Protein AF-A0A932R0Q9-F1 (afdb_monomer_lite)

Sequence (233 aa):
MEVASQIWHGVFVDIGLPKDGVVVEIAPGYEPKIGNALAAIDFSGTIYLIEPDTVAAKELAAIYRSILPNAKVVTVLKVMQELKLREDIPEKIDVVVASHPFDDMVMGSIISLPNFFTLEKSGGLRLTPKIKKVYDSLTDEHYVNGVGETVKAWKDFLSKIKPSYFIASQYPSTTLTMKGLTRRQNSGYAVMNLLKSSYKNVLLNEPQNMALFPKADPRWWIVANMHYWLPAD

Secondary structure (DSSP, 8-state):
--HHHHHHHHHHHHTT--TT-EEEEES-TT--HHHHHHHTTT--SEEEEE-S-HHHHHHHHHHHHHH-TTSEEEEE-S-GGG--BTTTB-S--SEEEEES-HHHHHHHHH---TTHHHHHHHTTTS--HHHHHHHHT--HHHHHHHHHHHHHHHHHHHHHH--SEEEEE----HHHHHTT-HHHHHHHHHHHHHHHHHTTTTBPPP-GGGTTSGGG-GGGEEEEEGGG-PPP-

pLDDT: mean 92.36, std 9.55, range [47.62, 98.88]

Foldseek 3Di:
DDLLLVLLLVLCVVLVPDLQFEEEEAAAFADQSNLSSNLVVLRQHEYEYEALPPVRQVNNLVVSCVSNVNHHYHYDNDHLLPDDEPPRGDLAHQEYEYEQVQLVQLCVQLDPDPPLVVQQVVQPLEGDPVNVVVVVPDDVVSLVVSLVVSLVSVVVSCVRRQYQKYKYFQADDPSCVSHVVVSSSVSSLSSVVVVCVQQVVFFDDQDPPSVPDSRSPPSGMGIGRRPPDDHDD

Structure (mmCIF, N/CA/C/O backbone):
data_AF-A0A932R0Q9-F1
#
_entry.id   AF-A0A932R0Q9-F1
#
loop_
_atom_site.group_PDB
_atom_site.id
_atom_site.type_symbol
_atom_site.label_atom_id
_atom_site.label_alt_id
_atom_site.label_comp_id
_atom_site.label_asym_id
_atom_site.label_entity_id
_atom_site.label_seq_id
_atom_site.pdbx_PDB_ins_code
_atom_site.Cartn_x
_atom_site.Cartn_y
_atom_site.Cartn_z
_atom_site.occupancy
_atom_site.B_iso_or_equiv
_atom_site.auth_seq_id
_atom_site.auth_comp_id
_atom_site.auth_asym_id
_atom_site.auth_atom_id
_atom_sit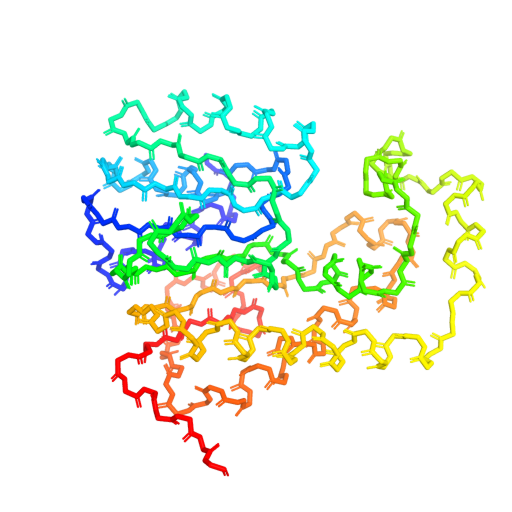e.pdbx_PDB_model_num
ATOM 1 N N . MET A 1 1 ? -18.984 7.767 -6.358 1.00 59.91 1 MET A N 1
ATOM 2 C CA . MET A 1 1 ? -17.920 6.952 -5.732 1.00 59.91 1 MET A CA 1
ATOM 3 C C . MET A 1 1 ? -17.354 6.009 -6.787 1.00 59.91 1 MET A C 1
ATOM 5 O O . MET A 1 1 ? -18.151 5.354 -7.448 1.00 59.91 1 MET A O 1
ATOM 9 N N . GLU A 1 2 ? -16.033 5.994 -7.000 1.00 84.56 2 GLU A N 1
ATOM 10 C CA . GLU A 1 2 ? -15.360 5.085 -7.950 1.00 84.56 2 GLU A CA 1
ATOM 11 C C . GLU A 1 2 ? -15.633 3.609 -7.588 1.00 84.56 2 GLU A C 1
ATOM 13 O O . GLU A 1 2 ? -15.775 3.291 -6.409 1.00 84.56 2 GLU A O 1
ATOM 18 N N . VAL A 1 3 ? -15.667 2.702 -8.573 1.00 85.88 3 VAL A N 1
ATOM 19 C CA . VAL A 1 3 ? -15.907 1.256 -8.365 1.00 85.88 3 VAL A CA 1
ATOM 20 C C . VAL A 1 3 ? -14.966 0.661 -7.315 1.00 85.88 3 VAL A C 1
ATOM 22 O O . VAL A 1 3 ? -15.412 -0.073 -6.443 1.00 85.88 3 VAL A O 1
ATOM 25 N N . ALA A 1 4 ? -13.674 0.999 -7.351 1.00 87.88 4 ALA A N 1
ATOM 26 C CA . ALA A 1 4 ? -12.721 0.463 -6.382 1.00 87.88 4 ALA A CA 1
ATOM 27 C C . ALA A 1 4 ? -13.047 0.896 -4.941 1.00 87.88 4 ALA A C 1
ATOM 29 O O . ALA A 1 4 ? -12.981 0.076 -4.032 1.00 87.88 4 ALA A O 1
ATOM 30 N N . SER A 1 5 ? -13.471 2.146 -4.730 1.00 92.25 5 SER A N 1
ATOM 31 C CA . SER A 1 5 ? -13.936 2.616 -3.419 1.00 92.25 5 SER A CA 1
ATOM 32 C C . SER A 1 5 ? -15.209 1.911 -2.950 1.00 92.25 5 SER A C 1
ATOM 34 O O . SER A 1 5 ? -15.337 1.648 -1.761 1.00 92.25 5 SER A O 1
ATOM 36 N N . GLN A 1 6 ? -16.130 1.566 -3.857 1.00 91.12 6 GLN A N 1
ATOM 37 C CA . GLN A 1 6 ? -17.326 0.790 -3.495 1.00 91.12 6 GLN A CA 1
ATOM 38 C C . GLN A 1 6 ? -16.956 -0.614 -3.008 1.00 91.12 6 GLN A C 1
ATOM 40 O O . GLN A 1 6 ? -17.532 -1.095 -2.035 1.00 91.12 6 GLN A O 1
ATOM 45 N N . ILE A 1 7 ? -15.965 -1.240 -3.651 1.00 91.06 7 ILE A N 1
ATOM 46 C CA . ILE A 1 7 ? -15.456 -2.551 -3.241 1.00 91.06 7 ILE A CA 1
ATOM 47 C C . ILE A 1 7 ? -14.821 -2.451 -1.849 1.00 91.06 7 ILE A C 1
ATOM 49 O O . ILE A 1 7 ? -15.202 -3.184 -0.943 1.00 91.06 7 ILE A O 1
ATOM 53 N N . TRP A 1 8 ? -13.922 -1.484 -1.642 1.00 94.44 8 TRP A N 1
ATOM 54 C CA . TRP A 1 8 ? -13.312 -1.232 -0.331 1.00 94.44 8 TRP A CA 1
ATOM 55 C C . TRP A 1 8 ? -14.343 -0.968 0.773 1.00 94.44 8 TRP A C 1
ATOM 57 O O . TRP A 1 8 ? -14.206 -1.499 1.871 1.00 94.44 8 TRP A O 1
ATOM 67 N N . HIS A 1 9 ? -15.395 -0.201 0.477 1.00 94.75 9 HIS A N 1
ATOM 68 C CA . HIS A 1 9 ? -16.497 0.031 1.409 1.00 94.75 9 HIS A CA 1
ATOM 69 C C . HIS A 1 9 ? -17.183 -1.282 1.810 1.00 94.75 9 HIS A C 1
ATOM 71 O O . HIS A 1 9 ? -17.374 -1.522 2.998 1.00 94.75 9 HIS A O 1
ATOM 77 N N . GLY A 1 10 ? -17.503 -2.147 0.837 1.00 91.75 10 GLY A N 1
ATOM 78 C CA . GLY A 1 10 ? -18.077 -3.468 1.106 1.00 91.75 10 GLY A CA 1
ATOM 79 C C . GLY A 1 10 ? -17.196 -4.295 2.041 1.00 91.75 10 GLY A C 1
ATOM 80 O O . GLY A 1 10 ? -17.675 -4.771 3.065 1.00 91.75 10 GLY A O 1
ATOM 81 N N . VAL A 1 11 ? -15.888 -4.351 1.765 1.00 92.94 11 VAL A N 1
ATOM 82 C CA . VAL A 1 11 ? -14.933 -5.058 2.632 1.00 92.94 11 VAL A CA 1
ATOM 83 C C . VAL A 1 11 ? -14.942 -4.497 4.058 1.00 92.94 11 VAL A C 1
ATOM 85 O O . VAL A 1 11 ? -14.974 -5.274 5.006 1.00 92.94 11 VAL A O 1
ATOM 88 N N . PHE A 1 12 ? -14.937 -3.171 4.237 1.00 95.69 12 PHE A N 1
ATOM 89 C CA . PHE A 1 12 ? -14.964 -2.555 5.572 1.00 95.69 12 PHE A CA 1
ATOM 90 C C . PHE A 1 12 ? -16.242 -2.854 6.353 1.00 95.69 12 PHE A C 1
ATOM 92 O O . PHE A 1 12 ? -16.170 -3.068 7.564 1.00 95.69 12 PHE A O 1
ATOM 99 N N . VAL A 1 13 ? -17.388 -2.898 5.671 1.00 94.75 13 VAL A N 1
ATOM 100 C CA . VAL A 1 13 ? -18.660 -3.313 6.273 1.00 94.75 13 VAL A CA 1
ATOM 101 C C . VAL A 1 13 ? -18.594 -4.779 6.701 1.00 94.75 13 VAL A C 1
ATOM 103 O O . VAL A 1 13 ? -18.948 -5.089 7.836 1.00 94.75 13 VAL A O 1
ATOM 106 N N . ASP A 1 14 ? -18.083 -5.662 5.842 1.00 91.94 14 ASP A N 1
ATOM 107 C CA . ASP A 1 14 ? -18.035 -7.105 6.103 1.00 91.94 14 ASP A CA 1
ATOM 108 C C . ASP A 1 14 ? -17.117 -7.467 7.277 1.00 91.94 14 ASP A C 1
ATOM 110 O O . ASP A 1 14 ? -17.452 -8.341 8.078 1.00 91.94 14 ASP A O 1
ATOM 114 N N . ILE A 1 15 ? -15.977 -6.781 7.423 1.00 93.44 15 ILE A N 1
ATOM 115 C CA . ILE A 1 15 ? -15.079 -6.988 8.572 1.00 93.44 15 ILE A CA 1
ATOM 116 C C . ILE A 1 15 ? -15.542 -6.260 9.842 1.00 93.44 15 ILE A C 1
ATOM 118 O O . ILE A 1 15 ? -14.913 -6.408 10.890 1.00 93.44 15 ILE A O 1
ATOM 122 N N . GLY A 1 16 ? -16.607 -5.455 9.756 1.00 95.56 16 GLY A N 1
ATOM 123 C CA . GLY A 1 16 ? -17.115 -4.660 10.870 1.00 95.56 16 GLY A CA 1
ATOM 124 C C . GLY A 1 16 ? -16.114 -3.617 11.368 1.00 95.56 16 GLY A C 1
ATOM 125 O O . GLY A 1 16 ? -15.929 -3.489 12.578 1.00 95.56 16 GLY A O 1
ATOM 126 N N . LEU A 1 17 ? -15.446 -2.896 10.457 1.00 97.25 17 LEU A N 1
ATOM 127 C CA . LEU A 1 17 ? -14.456 -1.878 10.823 1.00 97.25 17 LEU A CA 1
ATOM 128 C C . LEU A 1 17 ? -15.082 -0.831 11.773 1.00 97.25 17 LEU A C 1
ATOM 130 O O . LEU A 1 17 ? -16.058 -0.178 11.389 1.00 97.25 17 LEU A O 1
ATOM 134 N N . PRO A 1 18 ? -14.530 -0.626 12.987 1.00 97.44 18 PRO A N 1
ATOM 135 C CA . PRO A 1 18 ? -15.046 0.380 13.910 1.00 97.44 18 PRO A CA 1
ATOM 136 C C . PRO A 1 18 ? -14.947 1.790 13.324 1.00 97.44 18 PRO A C 1
ATOM 138 O O . PRO A 1 18 ? -13.912 2.170 12.769 1.00 97.44 18 PRO A O 1
ATOM 141 N N . LYS A 1 19 ? -16.002 2.600 13.493 1.00 97.56 19 LYS A N 1
ATOM 142 C CA . LYS A 1 19 ? -16.015 3.994 13.012 1.00 97.56 19 LYS A CA 1
ATOM 143 C C . LYS A 1 19 ? -14.909 4.835 13.650 1.00 97.56 19 LYS A C 1
ATOM 145 O O . LYS A 1 19 ? -14.369 5.717 12.996 1.00 97.56 19 LYS A O 1
ATOM 150 N N . ASP A 1 20 ? -14.558 4.552 14.897 1.00 98.25 20 ASP A N 1
ATOM 151 C CA . ASP A 1 20 ? -13.503 5.199 15.680 1.00 98.25 20 ASP A CA 1
ATOM 152 C C . ASP A 1 20 ? -12.162 4.440 15.651 1.00 98.25 20 ASP A C 1
ATOM 154 O O . ASP A 1 20 ? -11.256 4.749 16.427 1.00 98.25 20 ASP A O 1
ATOM 158 N N . GLY A 1 21 ? -12.017 3.465 14.748 1.00 98.31 21 GLY A N 1
ATOM 159 C CA . GLY A 1 21 ? -10.842 2.604 14.664 1.00 98.31 21 GLY A CA 1
ATOM 160 C C . GLY A 1 21 ? -9.560 3.298 14.190 1.00 98.31 21 GLY A C 1
ATOM 161 O O . GLY A 1 21 ? -9.516 4.478 13.831 1.00 98.31 21 GLY A O 1
ATOM 162 N N . VAL A 1 22 ? -8.483 2.523 14.159 1.00 98.69 22 VAL A N 1
ATOM 163 C CA . VAL A 1 22 ? -7.166 2.907 13.657 1.00 98.69 22 VAL A CA 1
ATOM 164 C C . VAL A 1 22 ? -6.883 2.176 12.351 1.00 98.69 22 VAL A C 1
ATOM 166 O O . VAL A 1 22 ? -6.732 0.951 12.321 1.00 98.69 22 VAL A O 1
ATOM 169 N N . VAL A 1 23 ? -6.738 2.953 11.282 1.00 98.81 23 VAL A N 1
ATOM 170 C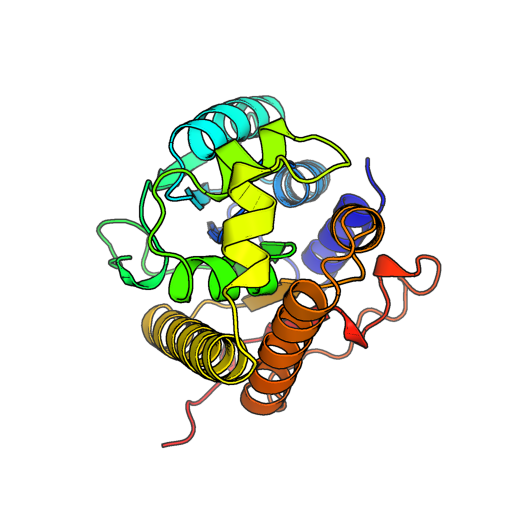 CA . VAL A 1 23 ? -6.389 2.467 9.947 1.00 98.81 23 VAL A CA 1
ATOM 171 C C . VAL A 1 23 ? -4.968 2.899 9.605 1.00 98.81 23 VAL A C 1
ATOM 173 O O . VAL A 1 23 ? -4.604 4.063 9.769 1.00 98.81 23 VAL A O 1
ATOM 176 N N . VAL A 1 24 ? -4.158 1.973 9.104 1.00 98.75 24 VAL A N 1
ATOM 177 C CA . VAL A 1 24 ? -2.840 2.269 8.533 1.00 98.75 24 VAL A CA 1
ATOM 178 C C . VAL A 1 24 ? -2.888 1.946 7.044 1.00 98.75 24 VAL A C 1
ATOM 180 O O . VAL A 1 24 ? -3.020 0.786 6.661 1.00 98.75 24 VAL A O 1
ATOM 183 N N . GLU A 1 25 ? -2.799 2.971 6.204 1.00 98.69 25 GLU A N 1
ATOM 184 C CA . GLU A 1 25 ? -2.777 2.839 4.749 1.00 98.69 25 GLU A CA 1
ATOM 185 C C . GLU A 1 25 ? -1.334 2.908 4.235 1.00 98.69 25 GLU A C 1
ATOM 187 O O . GLU A 1 25 ? -0.627 3.894 4.457 1.00 98.69 25 GLU A O 1
ATOM 192 N N . ILE A 1 26 ? -0.894 1.848 3.555 1.00 98.25 26 ILE A N 1
ATOM 193 C CA . ILE A 1 26 ? 0.458 1.728 2.997 1.00 98.25 26 ILE A CA 1
ATOM 194 C C . ILE A 1 26 ? 0.454 2.101 1.517 1.00 98.25 26 ILE A C 1
ATOM 196 O O . ILE A 1 26 ? -0.334 1.544 0.752 1.00 98.25 26 ILE A O 1
ATOM 200 N N . ALA A 1 27 ? 1.390 2.975 1.126 1.00 95.44 27 ALA A N 1
ATOM 201 C CA . ALA A 1 27 ? 1.628 3.395 -0.257 1.00 95.44 27 ALA A CA 1
ATOM 202 C C . ALA A 1 27 ? 0.338 3.840 -0.978 1.00 95.44 27 ALA A C 1
ATOM 204 O O . ALA A 1 27 ? -0.033 3.270 -2.006 1.00 95.44 27 ALA A O 1
ATOM 205 N N . PRO A 1 28 ? -0.389 4.832 -0.435 1.00 94.88 28 PRO A N 1
ATOM 206 C CA . PRO A 1 28 ? -1.674 5.229 -0.991 1.00 94.88 28 PRO A CA 1
ATOM 207 C C . PRO A 1 28 ? -1.560 5.984 -2.329 1.00 94.88 28 PRO A C 1
ATOM 209 O O . PRO A 1 28 ? -2.547 6.111 -3.064 1.00 94.88 28 PRO A O 1
ATOM 212 N N . GLY A 1 29 ? -0.376 6.515 -2.662 1.00 91.44 29 GLY A N 1
ATOM 213 C CA . GLY A 1 29 ? -0.159 7.290 -3.876 1.00 91.44 29 GLY A CA 1
ATOM 214 C C . GLY A 1 29 ? -1.052 8.533 -3.936 1.00 91.44 29 GLY A C 1
ATOM 215 O O . GLY A 1 29 ? -1.106 9.331 -3.004 1.00 91.44 29 GLY A O 1
ATOM 216 N N . TYR A 1 30 ? -1.748 8.723 -5.060 1.00 90.62 30 TYR A N 1
ATOM 217 C CA . TYR A 1 30 ? -2.518 9.946 -5.341 1.00 90.62 30 TYR A CA 1
ATOM 218 C C . TYR A 1 30 ? -4.036 9.755 -5.365 1.00 90.62 30 TYR A C 1
ATOM 220 O O . TYR A 1 30 ? -4.773 10.731 -5.506 1.00 90.62 30 TYR A O 1
ATOM 228 N N . GLU A 1 31 ? -4.523 8.518 -5.301 1.00 91.69 31 GLU A N 1
ATOM 229 C CA . GLU A 1 31 ? -5.937 8.224 -5.525 1.00 91.69 31 GLU A CA 1
ATOM 230 C C . GLU A 1 31 ? -6.639 7.898 -4.202 1.00 91.69 31 GLU A C 1
ATOM 232 O O . 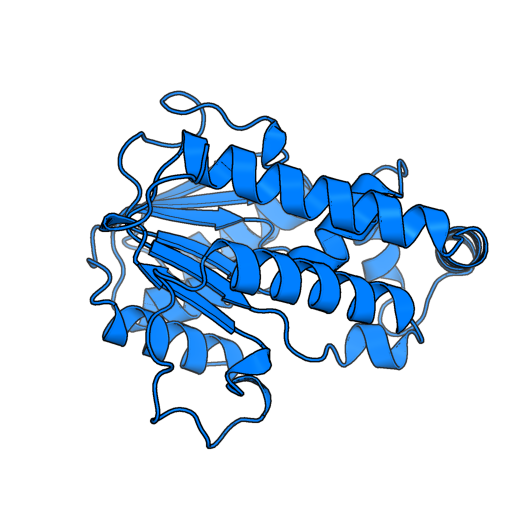GLU A 1 31 ? -6.283 6.912 -3.559 1.00 91.69 31 GLU A O 1
ATOM 237 N N . PRO A 1 32 ? -7.679 8.653 -3.799 1.00 95.75 32 PRO A N 1
ATOM 238 C CA . PRO A 1 32 ? -8.266 8.554 -2.464 1.00 95.75 32 PRO A CA 1
ATOM 239 C C . PRO A 1 32 ? -9.271 7.405 -2.318 1.00 95.75 32 PRO A C 1
ATOM 241 O O . PRO A 1 32 ? -10.398 7.590 -1.853 1.00 95.75 32 PRO A O 1
ATOM 244 N N . LYS A 1 33 ? -8.896 6.198 -2.752 1.00 95.44 33 LYS A N 1
ATOM 245 C CA . LYS A 1 33 ? -9.822 5.060 -2.818 1.00 95.44 33 LYS A CA 1
ATOM 246 C C . LYS A 1 33 ? -10.298 4.635 -1.436 1.00 95.44 33 LYS A C 1
ATOM 248 O O . LYS A 1 33 ? -11.505 4.476 -1.247 1.00 95.44 33 LYS A O 1
ATOM 253 N N . ILE A 1 34 ? -9.352 4.490 -0.507 1.00 97.94 34 ILE A N 1
ATOM 254 C CA . ILE A 1 34 ? -9.595 4.116 0.887 1.00 97.94 34 ILE A CA 1
ATOM 255 C C . ILE A 1 34 ? -10.335 5.235 1.607 1.00 97.94 34 ILE A C 1
ATOM 257 O O . ILE A 1 34 ? -11.363 4.976 2.221 1.00 97.94 34 ILE A O 1
ATOM 261 N N . GLY A 1 35 ? -9.884 6.485 1.472 1.00 97.81 35 GLY A N 1
ATOM 262 C CA . GLY A 1 35 ? -10.546 7.630 2.098 1.00 97.81 35 GLY A CA 1
ATOM 263 C C . GLY A 1 35 ? -12.025 7.754 1.707 1.00 97.81 35 GLY A C 1
ATOM 264 O O . GLY A 1 35 ? -12.872 7.944 2.574 1.00 97.81 35 GLY A O 1
ATOM 265 N N . ASN A 1 36 ? -12.364 7.554 0.428 1.00 97.81 36 ASN A N 1
ATOM 266 C CA . ASN A 1 36 ? -13.760 7.542 -0.031 1.00 97.81 36 ASN A CA 1
ATOM 267 C C . ASN A 1 36 ? -14.575 6.381 0.565 1.00 97.81 36 ASN A C 1
ATOM 269 O O . ASN A 1 36 ? -15.753 6.555 0.871 1.00 97.81 36 ASN A O 1
ATOM 273 N N . ALA A 1 37 ? -13.968 5.201 0.711 1.00 97.38 37 ALA A N 1
ATOM 274 C CA . ALA A 1 37 ? -14.615 4.041 1.317 1.00 97.38 37 ALA A CA 1
ATOM 275 C C . ALA A 1 37 ? -14.855 4.237 2.823 1.00 97.38 37 ALA A C 1
ATOM 277 O O . ALA A 1 37 ? -15.924 3.903 3.325 1.00 97.38 37 ALA A O 1
ATOM 278 N N . LEU A 1 38 ? -13.891 4.839 3.527 1.00 98.44 38 LEU A N 1
ATOM 279 C CA . LEU A 1 38 ? -14.007 5.209 4.939 1.00 98.44 38 LEU A CA 1
ATOM 280 C C . LEU A 1 38 ? -15.071 6.290 5.164 1.00 98.44 38 LEU A C 1
ATOM 282 O O . LEU A 1 38 ? -15.836 6.217 6.123 1.00 98.44 38 LEU A O 1
ATOM 286 N N . ALA A 1 39 ? -15.169 7.270 4.264 1.00 98.00 39 ALA A N 1
ATOM 287 C CA . ALA A 1 39 ? -16.195 8.306 4.346 1.00 98.00 39 ALA A CA 1
ATOM 288 C C . ALA A 1 39 ? -17.608 7.707 4.256 1.00 98.00 39 ALA A C 1
ATOM 290 O O . ALA A 1 39 ? -18.510 8.150 4.958 1.00 98.00 39 ALA A O 1
ATOM 291 N N . ALA A 1 40 ? -17.788 6.663 3.441 1.00 97.00 40 ALA A N 1
ATOM 292 C CA . ALA A 1 40 ? -19.071 5.987 3.268 1.00 97.00 40 ALA A CA 1
ATOM 293 C C . ALA A 1 40 ? -19.542 5.191 4.504 1.00 97.00 40 ALA A C 1
ATOM 295 O O . ALA A 1 40 ? -20.728 4.887 4.593 1.00 97.00 40 ALA A O 1
ATOM 296 N N . ILE A 1 41 ? -18.654 4.898 5.463 1.00 97.00 41 ILE A N 1
ATOM 297 C CA . ILE A 1 41 ? -19.010 4.293 6.761 1.00 97.00 41 ILE A CA 1
ATOM 298 C C . ILE A 1 41 ? -19.021 5.310 7.918 1.00 97.00 41 ILE A C 1
ATOM 300 O O . ILE A 1 41 ? -19.043 4.916 9.083 1.00 97.00 41 ILE A O 1
ATOM 304 N N . ASP A 1 42 ? -18.997 6.614 7.620 1.00 97.69 42 ASP A N 1
ATOM 305 C CA . ASP A 1 42 ? -18.850 7.712 8.589 1.00 97.69 42 ASP A CA 1
ATOM 306 C C . ASP A 1 42 ? -17.639 7.542 9.523 1.00 97.69 42 ASP A C 1
ATOM 308 O O . ASP A 1 42 ? -17.735 7.757 10.735 1.00 97.69 42 ASP A O 1
ATOM 312 N N . PHE A 1 43 ? -16.497 7.113 8.981 1.00 98.62 43 PHE A N 1
ATOM 313 C CA . PHE A 1 43 ? -15.287 6.931 9.775 1.00 98.62 43 PHE A CA 1
ATOM 314 C C . PHE A 1 43 ? -14.862 8.243 10.459 1.00 98.62 43 PHE A C 1
ATOM 316 O O . PHE A 1 43 ? -14.679 9.280 9.817 1.00 98.62 43 PHE A O 1
ATOM 323 N N . SER A 1 44 ? -14.673 8.177 11.772 1.00 98.62 44 SER A N 1
ATOM 324 C CA . SER A 1 44 ? -14.267 9.269 12.663 1.00 98.62 44 SER A CA 1
ATOM 325 C C . SER A 1 44 ? -13.026 8.922 13.496 1.00 98.62 44 SER A C 1
ATOM 327 O O . SER A 1 44 ? -12.699 9.616 14.455 1.00 98.62 44 SER A O 1
ATOM 329 N N . GLY A 1 45 ? -12.362 7.812 13.175 1.00 98.69 45 GLY A N 1
ATOM 330 C CA . GLY A 1 45 ? -11.169 7.331 13.856 1.00 98.69 45 GLY A CA 1
ATOM 331 C C . GLY A 1 45 ? -9.893 8.039 13.407 1.00 98.69 45 GLY A C 1
ATOM 332 O O . GLY A 1 45 ? -9.889 9.213 13.027 1.00 98.69 45 GLY A O 1
ATOM 333 N N . THR A 1 46 ? -8.773 7.319 13.447 1.00 98.88 46 THR A N 1
ATOM 334 C CA . THR A 1 46 ? -7.481 7.823 12.958 1.00 98.88 46 THR A CA 1
ATOM 335 C C . THR A 1 46 ? -7.008 7.015 11.761 1.00 98.88 46 THR A C 1
ATOM 337 O O . THR A 1 46 ? -6.957 5.790 11.820 1.00 98.88 46 THR A O 1
ATOM 340 N N . ILE A 1 47 ? -6.599 7.705 10.700 1.00 98.81 47 ILE A N 1
ATOM 341 C CA . ILE A 1 47 ? -5.912 7.102 9.561 1.00 98.81 47 ILE A CA 1
ATOM 342 C C . ILE A 1 47 ? -4.471 7.606 9.465 1.00 98.81 47 ILE A C 1
ATOM 344 O O . ILE A 1 47 ? -4.214 8.813 9.472 1.00 98.81 47 ILE A O 1
ATOM 348 N N . TYR A 1 48 ? -3.538 6.663 9.372 1.00 98.81 48 TYR A N 1
ATOM 349 C CA . TYR A 1 48 ? -2.120 6.895 9.127 1.00 98.81 48 TYR A CA 1
ATOM 350 C C . TYR A 1 48 ? -1.810 6.610 7.659 1.00 98.81 48 TYR A C 1
ATOM 352 O O . TYR A 1 48 ? -1.992 5.488 7.198 1.00 98.81 48 TYR A O 1
ATOM 360 N N . LEU A 1 49 ? -1.333 7.622 6.938 1.00 98.56 49 LEU A N 1
ATOM 361 C CA . LEU A 1 49 ? -0.910 7.533 5.543 1.00 98.56 49 LEU A CA 1
ATOM 362 C C . LEU A 1 49 ? 0.607 7.354 5.495 1.00 98.56 49 LEU A C 1
ATOM 364 O O . LEU A 1 49 ? 1.343 8.291 5.821 1.00 98.56 49 LEU A O 1
ATOM 368 N N . ILE A 1 50 ? 1.067 6.164 5.113 1.00 98.00 50 ILE A N 1
ATOM 369 C CA . ILE A 1 50 ? 2.489 5.838 4.982 1.00 98.00 50 ILE A CA 1
ATOM 370 C C . ILE A 1 50 ? 2.903 6.046 3.526 1.00 98.00 50 ILE A C 1
ATOM 372 O O . ILE A 1 50 ? 2.614 5.210 2.668 1.00 98.00 50 ILE A O 1
ATOM 376 N N . GLU A 1 51 ? 3.563 7.168 3.251 1.00 95.19 51 GLU A N 1
ATOM 377 C CA . GLU A 1 51 ? 3.927 7.582 1.895 1.00 95.19 51 GLU A CA 1
ATOM 378 C C . GLU A 1 51 ? 5.264 8.344 1.910 1.00 95.19 51 GLU A C 1
ATOM 380 O O . GLU A 1 51 ? 5.311 9.472 2.413 1.00 95.19 51 GLU A O 1
ATOM 385 N N . PRO A 1 52 ? 6.363 7.762 1.394 1.00 92.25 52 PRO A N 1
ATOM 386 C CA . PRO A 1 52 ? 7.657 8.439 1.341 1.00 92.25 52 PRO A CA 1
ATOM 387 C C . PRO A 1 52 ? 7.706 9.589 0.318 1.00 92.25 52 PRO A C 1
ATOM 389 O O . PRO A 1 52 ? 8.508 10.511 0.491 1.00 92.25 52 PRO A O 1
ATOM 392 N N . ASP A 1 53 ? 6.883 9.580 -0.740 1.00 89.94 53 ASP A N 1
ATOM 393 C CA . ASP A 1 53 ? 6.830 10.692 -1.694 1.00 89.94 53 ASP A CA 1
ATOM 394 C C . ASP A 1 53 ? 6.087 11.883 -1.071 1.00 89.94 53 ASP A C 1
ATOM 396 O O . ASP A 1 53 ? 4.862 11.918 -0.958 1.00 89.94 53 ASP A O 1
ATOM 400 N N . THR A 1 54 ? 6.848 12.905 -0.678 1.00 91.19 54 THR A N 1
ATOM 401 C CA . THR A 1 54 ? 6.305 14.093 -0.001 1.00 91.19 54 THR A CA 1
ATOM 402 C C . THR A 1 54 ? 5.242 14.849 -0.805 1.00 91.19 54 THR A C 1
ATOM 404 O O . THR A 1 54 ? 4.364 15.478 -0.206 1.00 91.19 54 THR A O 1
ATOM 407 N N . VAL A 1 55 ? 5.290 14.794 -2.141 1.00 90.50 55 VAL A N 1
ATOM 408 C CA . VAL A 1 55 ? 4.301 15.443 -3.009 1.00 90.50 55 VAL A CA 1
ATOM 409 C C . VAL A 1 55 ? 3.005 14.642 -2.971 1.00 90.50 55 VAL A C 1
ATOM 411 O O . VAL A 1 55 ? 1.955 15.213 -2.674 1.00 90.50 55 VAL A O 1
ATOM 414 N N . ALA A 1 56 ? 3.085 13.325 -3.185 1.00 90.88 56 ALA A N 1
ATOM 415 C CA . ALA A 1 56 ? 1.929 12.431 -3.109 1.00 90.88 56 ALA A CA 1
ATOM 416 C C . ALA A 1 56 ? 1.263 12.484 -1.728 1.00 90.88 56 ALA A C 1
ATOM 418 O O . ALA A 1 56 ? 0.060 12.730 -1.620 1.00 90.88 56 ALA A O 1
ATOM 419 N N . ALA A 1 57 ? 2.064 12.376 -0.666 1.00 94.25 57 ALA A N 1
ATOM 420 C CA . ALA A 1 57 ? 1.604 12.405 0.714 1.00 94.25 57 ALA A CA 1
ATOM 421 C C . ALA A 1 57 ? 0.843 13.698 1.047 1.00 94.25 57 ALA A C 1
ATOM 423 O O . ALA A 1 57 ? -0.217 13.662 1.677 1.00 94.25 57 ALA A O 1
ATOM 424 N N . LYS A 1 58 ? 1.367 14.855 0.618 1.00 95.06 58 LYS A N 1
ATOM 425 C CA . LYS A 1 58 ? 0.747 16.161 0.873 1.00 95.06 58 LYS A CA 1
ATOM 426 C C . LYS A 1 58 ? -0.570 16.321 0.118 1.00 95.06 58 LYS A C 1
ATOM 428 O O . LYS A 1 58 ? -1.549 16.770 0.717 1.00 95.06 58 LYS A O 1
ATOM 433 N N . GLU A 1 59 ? -0.588 15.984 -1.172 1.00 95.25 59 GLU A N 1
ATOM 434 C CA . GLU A 1 59 ? -1.792 16.064 -2.007 1.00 95.25 59 GLU A CA 1
ATOM 435 C C . GLU A 1 59 ? -2.900 15.172 -1.445 1.00 95.25 59 GLU A C 1
ATOM 437 O O . GLU A 1 59 ? -4.015 15.638 -1.200 1.00 95.25 59 GLU A O 1
ATOM 442 N N . LEU A 1 60 ? -2.577 13.912 -1.154 1.00 96.44 60 LEU A N 1
ATOM 443 C CA . LEU A 1 60 ? -3.553 12.957 -0.657 1.00 96.44 60 LEU A CA 1
ATOM 444 C C . LEU A 1 60 ? -4.062 13.318 0.742 1.00 96.44 60 LEU A C 1
ATOM 446 O O . LEU A 1 60 ? -5.267 13.272 0.985 1.00 96.44 60 LEU A O 1
ATOM 450 N N . ALA A 1 61 ? -3.184 13.742 1.655 1.00 97.88 61 ALA A N 1
ATOM 451 C CA . ALA A 1 61 ? -3.596 14.144 2.997 1.00 97.88 61 ALA A CA 1
ATOM 452 C C . ALA A 1 61 ? -4.559 15.343 2.978 1.00 97.88 61 ALA A C 1
ATOM 454 O O . ALA A 1 61 ? -5.462 15.417 3.812 1.00 97.88 61 ALA A O 1
ATOM 455 N N . ALA A 1 62 ? -4.392 16.282 2.039 1.00 97.94 62 ALA A N 1
ATOM 456 C CA . ALA A 1 62 ? -5.331 17.388 1.862 1.00 97.94 62 ALA A CA 1
ATOM 457 C C . ALA A 1 62 ? -6.714 16.888 1.413 1.00 97.94 62 ALA A C 1
ATOM 459 O O . ALA A 1 62 ? -7.725 17.299 1.982 1.00 97.94 62 ALA A O 1
ATOM 460 N N . ILE A 1 63 ? -6.754 15.950 0.461 1.00 98.12 63 ILE A N 1
ATOM 461 C CA . ILE A 1 63 ? -7.998 15.310 0.017 1.00 98.12 63 ILE A CA 1
ATOM 462 C C . ILE A 1 63 ? -8.661 14.565 1.183 1.00 98.12 63 ILE A C 1
ATOM 464 O O . ILE A 1 63 ? -9.849 14.758 1.429 1.00 98.12 63 ILE A O 1
ATOM 468 N N . TYR A 1 64 ? -7.897 13.776 1.945 1.00 98.44 64 TYR A N 1
ATOM 469 C CA . TYR A 1 64 ? -8.417 12.977 3.060 1.00 98.44 64 TYR A CA 1
ATOM 470 C C . TYR A 1 64 ? -9.038 13.850 4.143 1.00 98.44 64 TYR A C 1
ATOM 472 O O . TYR A 1 64 ? -10.136 13.555 4.597 1.00 98.44 64 TYR A O 1
ATOM 480 N N . ARG A 1 65 ? -8.396 14.966 4.510 1.00 98.31 65 ARG A N 1
ATOM 481 C CA . ARG A 1 65 ? -8.968 15.920 5.476 1.00 98.31 65 ARG A CA 1
ATOM 482 C C . ARG A 1 65 ? -10.280 16.541 4.993 1.00 98.31 65 ARG A C 1
ATOM 484 O O . ARG A 1 65 ? -11.112 16.891 5.819 1.00 98.31 65 ARG A O 1
ATOM 491 N N . SER A 1 66 ? -10.469 16.673 3.680 1.00 98.12 66 SER A N 1
ATOM 492 C CA . SER A 1 66 ? -11.722 17.177 3.114 1.00 98.12 66 SER A CA 1
ATOM 493 C C . SER A 1 66 ? -12.841 16.134 3.124 1.00 98.12 66 SER A C 1
ATOM 495 O O . SER A 1 66 ? -13.990 16.504 3.344 1.00 98.12 66 SER A O 1
ATOM 497 N N . ILE A 1 67 ? -12.538 14.864 2.838 1.00 97.56 67 ILE A N 1
ATOM 498 C CA . ILE A 1 67 ? -13.554 13.798 2.731 1.00 97.56 67 ILE A CA 1
ATOM 499 C C . ILE A 1 67 ? -13.821 13.082 4.063 1.00 97.56 67 ILE A C 1
ATOM 501 O O . ILE A 1 67 ? -14.880 12.485 4.224 1.00 97.56 67 ILE A O 1
ATOM 505 N N . LEU A 1 68 ? -12.899 13.176 5.027 1.00 98.19 68 LEU A N 1
ATOM 506 C CA . LEU A 1 68 ? -13.018 12.638 6.386 1.00 98.19 68 LEU A CA 1
ATOM 507 C C . LEU A 1 68 ? -12.941 13.769 7.430 1.00 98.19 68 LEU A C 1
ATOM 509 O O . LEU A 1 68 ? -11.993 13.812 8.218 1.00 98.19 68 LEU A O 1
ATOM 513 N N . PRO A 1 69 ? -13.914 14.699 7.472 1.00 97.06 69 PRO A N 1
ATOM 514 C CA . PRO A 1 69 ? -13.839 15.878 8.342 1.00 97.06 69 PRO A CA 1
ATOM 515 C C . PRO A 1 69 ? -13.829 15.539 9.841 1.00 97.06 69 PRO A C 1
ATOM 517 O O . PRO A 1 69 ? -13.340 16.330 10.643 1.00 97.06 69 PRO A O 1
ATOM 520 N N . ASN A 1 70 ? -14.347 14.365 10.215 1.00 98.00 70 ASN A N 1
ATOM 521 C CA . ASN A 1 70 ? -14.420 13.903 11.602 1.00 98.00 70 ASN A CA 1
ATOM 522 C C . ASN A 1 70 ? -13.278 12.952 11.988 1.00 98.00 70 ASN A C 1
ATOM 524 O O . ASN A 1 70 ? -13.211 12.542 13.143 1.00 98.00 70 ASN A O 1
ATOM 528 N N . ALA A 1 71 ? -12.404 12.574 11.049 1.00 98.62 71 ALA A N 1
ATOM 529 C CA . ALA A 1 71 ? -11.291 11.673 11.318 1.00 98.62 71 ALA A CA 1
ATOM 530 C C . ALA A 1 71 ? -9.983 12.444 11.506 1.00 98.62 71 ALA A C 1
ATOM 532 O O . ALA A 1 71 ? -9.747 13.506 10.923 1.00 98.62 71 ALA A O 1
ATOM 533 N N . LYS A 1 72 ? -9.063 11.858 12.268 1.00 98.69 72 LYS A N 1
ATOM 534 C CA . LYS A 1 72 ? -7.687 12.341 12.355 1.00 98.69 72 LYS A CA 1
ATOM 535 C C . LYS A 1 72 ? -6.860 11.751 11.212 1.00 98.69 72 LYS A C 1
ATOM 537 O O . LYS A 1 72 ? -6.677 10.541 11.137 1.00 98.69 72 LYS A O 1
ATOM 542 N N . VAL A 1 73 ? -6.304 12.613 10.361 1.00 98.69 73 VAL A N 1
ATOM 543 C CA . VAL A 1 73 ? -5.413 12.216 9.255 1.00 98.69 73 VAL A CA 1
ATOM 544 C C . VAL A 1 73 ? -3.960 12.513 9.625 1.00 98.69 73 VAL A C 1
ATOM 546 O O . VAL A 1 73 ? -3.563 13.681 9.726 1.00 98.69 73 VAL A O 1
ATOM 549 N N . VAL A 1 74 ? -3.165 11.459 9.812 1.00 98.56 74 VAL A N 1
ATOM 550 C CA . VAL A 1 74 ? -1.734 11.522 10.138 1.00 98.56 74 VAL A CA 1
ATOM 551 C C . VAL A 1 74 ? -0.923 11.075 8.929 1.00 98.56 74 VAL A C 1
ATOM 553 O O . VAL A 1 74 ? -1.200 10.037 8.344 1.00 98.56 74 VAL A O 1
ATOM 556 N N . THR A 1 75 ? 0.092 11.846 8.556 1.00 98.25 75 THR A N 1
ATOM 557 C CA . THR A 1 75 ? 0.994 11.506 7.448 1.00 98.25 75 THR A CA 1
ATOM 558 C C . THR A 1 75 ? 2.344 11.088 8.010 1.00 98.25 75 THR A C 1
ATOM 560 O O . THR A 1 75 ? 2.902 11.802 8.843 1.00 98.25 75 THR A O 1
ATOM 563 N N . VAL A 1 76 ? 2.883 9.968 7.532 1.00 98.12 76 VAL A N 1
ATOM 564 C CA . VAL A 1 76 ? 4.206 9.458 7.899 1.00 98.12 76 VAL A CA 1
ATOM 565 C C . VAL A 1 76 ? 5.049 9.344 6.632 1.00 98.12 76 VAL A C 1
ATOM 567 O O . VAL A 1 76 ? 4.793 8.507 5.769 1.00 98.12 76 VAL A O 1
ATOM 570 N N . LEU A 1 77 ? 6.065 10.202 6.528 1.00 96.12 77 LEU A N 1
ATOM 571 C CA . LEU A 1 77 ? 6.944 10.317 5.359 1.00 96.12 77 LEU A CA 1
ATOM 572 C C . LEU A 1 77 ? 8.101 9.313 5.431 1.00 96.12 77 LEU A C 1
ATOM 574 O O . LEU A 1 77 ? 9.267 9.699 5.514 1.00 96.12 77 LEU A O 1
ATOM 578 N N . LYS A 1 78 ? 7.768 8.024 5.486 1.00 95.38 78 LYS A N 1
ATOM 579 C CA . LYS A 1 78 ? 8.727 6.917 5.591 1.00 95.38 78 LYS A CA 1
ATOM 580 C C . LYS A 1 78 ? 8.305 5.762 4.700 1.00 95.38 78 LYS A C 1
ATOM 582 O O . LYS A 1 78 ? 7.122 5.588 4.413 1.00 95.38 78 LYS A O 1
ATOM 587 N N . VAL A 1 79 ? 9.273 4.935 4.315 1.00 93.06 79 VAL A N 1
ATOM 588 C CA . VAL A 1 79 ? 8.976 3.614 3.750 1.00 93.06 79 VAL A CA 1
ATOM 589 C C . VAL A 1 79 ? 8.489 2.669 4.853 1.00 93.06 79 VAL A C 1
ATOM 591 O O . VAL A 1 79 ? 8.837 2.825 6.025 1.00 93.06 79 VAL A O 1
ATOM 594 N N . MET A 1 80 ? 7.700 1.658 4.482 1.00 94.88 80 MET A N 1
ATOM 595 C CA . MET A 1 80 ? 7.094 0.704 5.424 1.00 94.88 80 MET A CA 1
ATOM 596 C C . MET A 1 80 ? 8.126 0.028 6.347 1.00 94.88 80 MET A C 1
ATOM 598 O O . MET A 1 80 ? 7.869 -0.180 7.531 1.00 94.88 80 MET A O 1
ATOM 602 N N . GLN A 1 81 ? 9.309 -0.285 5.819 1.00 93.69 81 GLN A N 1
ATOM 603 C CA . GLN A 1 81 ? 10.394 -0.972 6.522 1.00 93.69 81 GLN A CA 1
ATOM 604 C C . GLN A 1 81 ? 10.991 -0.142 7.670 1.00 93.69 81 GLN A C 1
ATOM 606 O O . GLN A 1 81 ? 11.553 -0.703 8.608 1.00 93.69 81 GLN A O 1
ATOM 611 N N . GLU A 1 82 ? 10.862 1.184 7.617 1.00 95.06 82 GLU A N 1
ATOM 612 C CA . GLU A 1 82 ? 11.426 2.110 8.606 1.00 95.06 82 GLU A CA 1
ATOM 613 C C . GLU A 1 82 ? 10.447 2.452 9.736 1.00 95.06 82 GLU A C 1
ATOM 615 O O . GLU A 1 82 ? 10.809 3.160 10.680 1.00 95.06 82 GLU A O 1
ATOM 620 N N . LEU A 1 83 ? 9.206 1.960 9.660 1.00 95.75 83 LEU A N 1
ATOM 621 C CA . LEU A 1 83 ? 8.165 2.296 10.621 1.00 95.75 83 LEU A CA 1
ATOM 622 C C . LEU A 1 83 ? 8.452 1.736 12.013 1.00 95.75 83 LEU A C 1
ATOM 624 O O . LEU A 1 83 ? 8.731 0.544 12.219 1.00 95.75 83 LEU A O 1
ATOM 628 N N . LYS A 1 84 ? 8.293 2.604 13.007 1.00 94.19 84 LYS A N 1
ATOM 629 C CA . LYS A 1 84 ? 8.414 2.282 14.424 1.00 94.19 84 LYS A CA 1
ATOM 630 C C . LYS A 1 84 ? 7.063 2.411 15.123 1.00 94.19 84 LYS A C 1
ATOM 632 O O . LYS A 1 84 ? 6.407 3.448 15.059 1.00 94.19 84 LYS A O 1
ATOM 637 N N . LEU A 1 85 ? 6.669 1.353 15.831 1.00 92.94 85 LEU A N 1
ATOM 638 C CA . LEU A 1 85 ? 5.506 1.377 16.721 1.00 92.94 85 LEU A CA 1
ATOM 639 C C . LEU A 1 85 ? 5.722 2.408 17.838 1.00 92.94 85 LEU A C 1
ATOM 641 O O . LEU A 1 85 ? 6.855 2.621 18.267 1.00 92.94 85 LEU A O 1
ATOM 645 N N . ARG A 1 86 ? 4.634 3.018 18.317 1.00 91.38 86 ARG A N 1
ATOM 646 C CA . ARG A 1 86 ? 4.577 4.107 19.316 1.00 91.38 86 ARG A CA 1
ATOM 647 C C . ARG A 1 86 ? 5.157 5.449 18.861 1.00 91.38 86 ARG A C 1
ATOM 649 O O . ARG A 1 86 ? 4.717 6.472 19.372 1.00 91.38 86 ARG A O 1
ATOM 656 N N . GLU A 1 87 ? 6.105 5.452 17.926 1.00 94.56 87 GLU A N 1
ATOM 657 C CA . GLU A 1 87 ? 6.682 6.672 17.346 1.00 94.56 87 GLU A CA 1
ATOM 658 C C . GLU A 1 87 ? 5.904 7.125 16.102 1.00 94.56 87 GLU A C 1
ATOM 660 O O . GLU A 1 87 ? 5.388 8.239 16.066 1.00 94.56 87 GLU A O 1
ATOM 665 N N . ASP A 1 88 ? 5.796 6.256 15.094 1.00 96.94 88 ASP A N 1
ATOM 666 C CA . ASP A 1 88 ? 5.209 6.590 13.791 1.00 96.94 88 ASP A CA 1
ATOM 667 C C . ASP A 1 88 ? 3.728 6.199 13.698 1.00 96.94 88 ASP A C 1
ATOM 669 O O . ASP A 1 88 ? 2.919 6.905 13.097 1.00 96.94 88 ASP A O 1
ATOM 673 N N . ILE A 1 89 ? 3.379 5.062 14.303 1.00 97.00 89 ILE A N 1
ATOM 674 C CA . ILE A 1 89 ? 2.041 4.456 14.307 1.00 97.00 89 ILE A CA 1
ATOM 675 C C . ILE A 1 89 ? 1.745 3.864 15.698 1.00 97.00 89 ILE A C 1
ATOM 677 O O . ILE A 1 89 ? 2.682 3.508 16.420 1.00 97.00 89 ILE A O 1
ATOM 681 N N . PRO A 1 90 ? 0.474 3.754 16.121 1.00 96.31 90 PRO A N 1
ATOM 682 C CA . PRO A 1 90 ? 0.123 3.236 17.439 1.00 96.31 90 PRO A CA 1
ATOM 683 C C . PRO A 1 90 ? 0.308 1.716 17.499 1.00 96.31 90 PRO A C 1
ATOM 685 O O . PRO A 1 90 ? 0.467 1.052 16.480 1.00 96.31 90 PRO A O 1
ATOM 688 N N . GLU A 1 91 ? 0.273 1.155 18.708 1.00 93.12 91 GLU A N 1
ATOM 689 C CA . GLU A 1 91 ? 0.403 -0.299 18.897 1.00 93.12 91 GLU A CA 1
ATOM 690 C C . GLU A 1 91 ? -0.847 -1.075 18.505 1.00 93.12 91 GLU A C 1
ATOM 692 O O . GLU A 1 91 ? -0.752 -2.188 18.001 1.00 93.12 91 GLU A O 1
ATOM 697 N N . LYS A 1 92 ? -2.023 -0.501 18.769 1.00 95.06 92 LYS A N 1
ATOM 698 C CA . LYS A 1 92 ? -3.296 -1.115 18.413 1.00 95.06 92 LYS A CA 1
ATOM 699 C C . LYS A 1 92 ? -3.730 -0.578 17.057 1.00 95.06 92 LYS A C 1
ATOM 701 O O . LYS A 1 92 ? -4.007 0.612 16.926 1.00 95.06 92 LYS A O 1
ATOM 706 N N . ILE A 1 93 ? -3.773 -1.469 16.073 1.00 97.50 93 ILE A N 1
ATOM 707 C CA . ILE A 1 93 ? -4.182 -1.176 14.700 1.00 97.50 93 ILE A CA 1
ATOM 708 C C . ILE A 1 93 ? -5.348 -2.099 14.366 1.00 97.50 93 ILE A C 1
ATOM 710 O O . ILE A 1 93 ? -5.225 -3.324 14.452 1.00 97.50 93 ILE A O 1
ATOM 714 N N . ASP A 1 94 ? -6.483 -1.523 13.983 1.00 98.38 94 ASP A N 1
ATOM 715 C CA . ASP A 1 94 ? -7.645 -2.313 13.587 1.00 98.38 94 ASP A CA 1
ATOM 716 C C . ASP A 1 94 ? -7.426 -2.878 12.183 1.00 98.38 94 ASP A C 1
ATOM 718 O O . ASP A 1 94 ? -7.613 -4.073 11.960 1.00 98.38 94 ASP A O 1
ATOM 722 N N . VAL A 1 95 ? -6.942 -2.062 11.242 1.00 98.31 95 VAL A N 1
ATOM 723 C CA . VAL A 1 95 ? -6.751 -2.509 9.857 1.00 98.31 95 VAL A CA 1
ATOM 724 C C . VAL A 1 95 ? -5.493 -1.910 9.236 1.00 98.31 95 VAL A C 1
ATOM 726 O O . VAL A 1 95 ? -5.285 -0.697 9.268 1.00 98.31 95 VAL A O 1
ATOM 729 N N . VAL A 1 96 ? -4.683 -2.760 8.602 1.00 98.62 96 VAL A N 1
ATOM 730 C CA . VAL A 1 96 ? -3.735 -2.333 7.565 1.00 98.62 96 VAL A CA 1
ATOM 731 C C . VAL A 1 96 ? -4.379 -2.497 6.201 1.00 98.62 96 VAL A C 1
ATOM 733 O O . VAL A 1 96 ? -4.837 -3.590 5.866 1.00 98.62 96 VAL A O 1
ATOM 736 N N . VAL A 1 97 ? -4.369 -1.431 5.407 1.00 98.56 97 VAL A N 1
ATOM 737 C CA . VAL A 1 97 ? -4.922 -1.408 4.051 1.00 98.56 97 VAL A CA 1
ATOM 738 C C . VAL A 1 97 ? -3.872 -0.989 3.032 1.00 98.56 97 VAL A C 1
ATOM 740 O O . VAL A 1 97 ? -3.008 -0.163 3.322 1.00 98.56 97 VAL A O 1
ATOM 743 N N . ALA A 1 98 ? -3.941 -1.547 1.826 1.00 97.81 98 ALA A N 1
ATOM 744 C CA . ALA A 1 98 ? -3.070 -1.139 0.731 1.00 97.81 98 ALA A CA 1
ATOM 745 C C . ALA A 1 98 ? -3.714 -1.399 -0.638 1.00 97.81 98 ALA A C 1
ATOM 747 O O . ALA A 1 98 ? -4.134 -2.514 -0.955 1.00 97.81 98 ALA A O 1
ATOM 748 N N . SER A 1 99 ? -3.808 -0.365 -1.470 1.00 95.94 99 SER A N 1
ATOM 749 C CA . SER A 1 99 ? -4.498 -0.425 -2.761 1.00 95.94 99 SER A CA 1
ATOM 750 C C . SER A 1 99 ? -3.495 -0.282 -3.897 1.00 95.94 99 SER A C 1
ATOM 752 O O . SER A 1 99 ? -2.973 0.805 -4.106 1.00 95.94 99 SER A O 1
ATOM 754 N N . HIS A 1 100 ? -3.234 -1.372 -4.625 1.00 94.00 100 HIS A N 1
ATOM 755 C CA . HIS A 1 100 ? -2.145 -1.470 -5.607 1.00 94.00 100 HIS A CA 1
ATOM 756 C C . HIS A 1 100 ? -0.742 -1.146 -5.065 1.00 94.00 100 HIS A C 1
ATOM 758 O O . HIS A 1 100 ? -0.017 -0.368 -5.679 1.00 94.00 100 HIS A O 1
ATOM 764 N N . PRO A 1 101 ? -0.318 -1.718 -3.925 1.00 95.75 101 PRO A N 1
ATOM 765 C CA . PRO A 1 101 ? 0.993 -1.384 -3.380 1.00 95.75 101 PRO A CA 1
ATOM 766 C C . PRO A 1 101 ? 2.133 -2.181 -4.028 1.00 95.75 101 PRO A C 1
ATOM 768 O O . PRO A 1 101 ? 3.281 -1.750 -4.003 1.00 95.75 101 PRO A O 1
ATOM 771 N N . PHE A 1 102 ? 1.876 -3.402 -4.510 1.00 98.00 102 PHE A N 1
ATOM 772 C CA . PHE A 1 102 ? 2.935 -4.408 -4.597 1.00 98.00 102 PHE A CA 1
ATOM 773 C C . PHE A 1 102 ? 3.850 -4.209 -5.793 1.00 98.00 102 PHE A C 1
ATOM 775 O O . PHE A 1 102 ? 5.058 -4.386 -5.673 1.00 98.00 102 PHE A O 1
ATOM 782 N N . ASP A 1 103 ? 3.290 -3.865 -6.947 1.00 96.81 103 ASP A N 1
ATOM 783 C CA . ASP A 1 103 ? 4.083 -3.562 -8.134 1.00 96.81 103 ASP A CA 1
ATOM 784 C C . ASP A 1 103 ? 4.986 -2.346 -7.900 1.00 96.81 103 ASP A C 1
ATOM 786 O O . ASP A 1 103 ? 6.172 -2.401 -8.222 1.00 96.81 103 ASP A O 1
ATOM 790 N N . ASP A 1 104 ? 4.466 -1.295 -7.274 1.00 94.38 104 ASP A N 1
ATOM 791 C CA . ASP A 1 104 ? 5.220 -0.096 -6.913 1.00 94.38 104 ASP A CA 1
ATOM 792 C C . ASP A 1 104 ? 6.305 -0.404 -5.883 1.00 94.38 104 ASP A C 1
ATOM 794 O O . ASP A 1 104 ? 7.450 -0.003 -6.066 1.00 94.38 104 ASP A O 1
ATOM 798 N N . MET A 1 105 ? 6.014 -1.197 -4.854 1.00 95.81 105 MET A N 1
ATOM 799 C CA . MET A 1 105 ? 7.024 -1.591 -3.868 1.00 95.81 105 MET A CA 1
ATOM 800 C C . MET A 1 105 ? 8.137 -2.456 -4.469 1.00 95.81 105 MET A C 1
ATOM 802 O O . MET A 1 105 ? 9.302 -2.236 -4.140 1.00 95.81 105 MET A O 1
ATOM 806 N N . VAL A 1 106 ? 7.814 -3.360 -5.402 1.00 97.62 106 VAL A N 1
ATOM 807 C CA . VAL A 1 106 ? 8.830 -4.104 -6.166 1.00 97.62 106 VAL A CA 1
ATOM 808 C C . VAL A 1 106 ? 9.701 -3.136 -6.962 1.00 97.62 106 VAL A C 1
ATOM 810 O O . VAL A 1 106 ? 10.924 -3.228 -6.923 1.00 97.62 106 VAL A O 1
ATOM 813 N N . MET A 1 107 ? 9.102 -2.166 -7.659 1.00 96.38 107 MET A N 1
ATOM 814 C CA . MET A 1 107 ? 9.892 -1.167 -8.382 1.00 96.38 107 MET A CA 1
ATOM 815 C C . MET A 1 107 ? 10.749 -0.317 -7.442 1.00 96.38 107 MET A C 1
ATOM 817 O O . MET A 1 107 ? 11.880 0.001 -7.795 1.00 96.38 107 MET A O 1
ATOM 821 N N . GLY A 1 108 ? 10.232 0.040 -6.267 1.00 93.00 108 GLY A N 1
ATOM 822 C CA . GLY A 1 108 ? 10.942 0.825 -5.259 1.00 93.00 108 GLY A CA 1
ATOM 823 C C . GLY A 1 108 ? 12.129 0.089 -4.639 1.00 93.00 108 GLY A C 1
ATOM 824 O O . GLY A 1 108 ? 13.086 0.740 -4.231 1.00 93.00 108 GLY A O 1
ATOM 825 N N . SER A 1 109 ? 12.105 -1.246 -4.609 1.00 94.00 109 SER A N 1
ATOM 826 C CA . SER A 1 109 ? 13.246 -2.045 -4.153 1.00 94.00 109 SER A CA 1
ATOM 827 C C . SER A 1 109 ? 14.310 -2.223 -5.247 1.00 94.00 109 SER A C 1
ATOM 829 O O . SER A 1 109 ? 15.501 -2.278 -4.959 1.00 94.00 109 SER A O 1
ATOM 831 N N . ILE A 1 110 ? 13.895 -2.222 -6.519 1.00 95.38 110 ILE A N 1
ATOM 832 C CA . ILE A 1 110 ? 14.789 -2.375 -7.676 1.00 95.38 110 ILE A CA 1
ATOM 833 C C . ILE A 1 110 ? 15.445 -1.047 -8.085 1.00 95.38 110 ILE A C 1
ATOM 835 O O . ILE A 1 110 ? 16.603 -1.014 -8.501 1.00 95.38 110 ILE A O 1
ATOM 839 N N . ILE A 1 111 ? 14.693 0.054 -8.047 1.00 93.69 111 ILE A N 1
ATOM 840 C CA . ILE A 1 111 ? 15.088 1.334 -8.641 1.00 93.69 111 ILE A CA 1
ATOM 841 C C . ILE A 1 111 ? 15.495 2.320 -7.550 1.00 93.69 111 ILE A C 1
ATOM 843 O O . ILE A 1 111 ? 14.658 2.901 -6.869 1.00 93.69 111 ILE A O 1
ATOM 847 N N . SER A 1 112 ? 16.787 2.638 -7.483 1.00 86.06 112 SER A N 1
ATOM 848 C CA . SER A 1 112 ? 17.327 3.654 -6.564 1.00 86.06 112 SER A CA 1
ATOM 849 C C . SER A 1 112 ? 17.238 5.097 -7.096 1.00 86.06 112 SER A C 1
ATOM 851 O O . SER A 1 112 ? 18.002 5.963 -6.676 1.00 86.06 112 SER A O 1
ATOM 853 N N . LEU A 1 113 ? 16.348 5.378 -8.057 1.00 85.88 113 LEU A N 1
ATOM 854 C CA . LEU A 1 113 ? 16.170 6.721 -8.623 1.00 85.88 113 LEU A CA 1
ATOM 855 C C . LEU A 1 113 ? 15.232 7.559 -7.732 1.00 85.88 113 LEU A C 1
ATOM 857 O O . LEU A 1 113 ? 14.052 7.219 -7.623 1.00 85.88 113 LEU A O 1
ATOM 861 N N . PRO A 1 114 ? 15.686 8.697 -7.170 1.00 81.50 114 PRO A N 1
ATOM 862 C CA . PRO A 1 114 ? 14.817 9.573 -6.390 1.00 81.50 114 PRO A CA 1
ATOM 863 C C . PRO A 1 114 ? 13.625 10.078 -7.208 1.00 81.50 114 PRO A C 1
ATOM 865 O O . PRO A 1 114 ? 13.770 10.419 -8.386 1.00 81.50 114 PRO A O 1
ATOM 868 N N . ASN A 1 115 ? 12.454 10.164 -6.572 1.00 82.06 115 ASN A N 1
ATOM 869 C CA . ASN A 1 115 ? 11.203 10.632 -7.181 1.00 82.06 115 ASN A CA 1
ATOM 870 C C . ASN A 1 115 ? 10.801 9.853 -8.448 1.00 82.06 115 ASN A C 1
ATOM 872 O O . ASN A 1 115 ? 10.144 10.408 -9.332 1.00 82.06 115 ASN A O 1
ATOM 876 N N . PHE A 1 116 ? 11.208 8.582 -8.564 1.00 89.62 116 PHE A N 1
ATOM 877 C CA . PHE A 1 116 ? 10.921 7.738 -9.724 1.00 89.62 116 PHE A CA 1
ATOM 878 C C . PHE A 1 116 ? 9.433 7.753 -10.104 1.00 89.62 116 PHE A C 1
ATOM 880 O O . PHE A 1 116 ? 9.113 8.040 -11.256 1.00 89.62 116 PHE A O 1
ATOM 887 N N . PHE A 1 117 ? 8.531 7.533 -9.143 1.00 88.38 117 PHE A N 1
ATOM 888 C CA . PHE A 1 117 ? 7.086 7.488 -9.392 1.00 88.38 117 PHE A CA 1
ATOM 889 C C . PHE A 1 117 ? 6.517 8.840 -9.828 1.00 88.38 117 PHE A C 1
ATOM 891 O O . PHE A 1 117 ? 5.749 8.899 -10.788 1.00 88.38 117 PHE A O 1
ATOM 898 N N . THR A 1 118 ? 6.955 9.942 -9.212 1.00 87.19 118 THR A N 1
ATOM 899 C CA . THR A 1 118 ? 6.593 11.299 -9.652 1.00 87.19 118 THR A CA 1
ATOM 900 C C . THR A 1 118 ? 7.053 11.559 -11.097 1.00 87.19 118 THR A C 1
ATOM 902 O O . THR A 1 118 ? 6.277 12.033 -11.934 1.00 87.19 118 THR A O 1
ATOM 905 N N . LEU A 1 119 ? 8.294 11.194 -11.440 1.00 88.06 119 LEU A N 1
ATOM 906 C CA . LEU A 1 119 ? 8.819 11.324 -12.805 1.00 88.06 119 LEU A CA 1
ATOM 907 C C . LEU A 1 119 ? 8.054 10.443 -13.801 1.00 88.06 119 LEU A C 1
ATOM 909 O O . LEU A 1 119 ? 7.767 10.873 -14.917 1.00 88.06 119 LEU A O 1
ATOM 913 N N . GLU A 1 120 ? 7.698 9.225 -13.409 1.00 90.06 120 GLU A N 1
ATOM 914 C CA . GLU A 1 120 ? 6.929 8.294 -14.229 1.00 90.06 120 GLU A CA 1
ATOM 915 C C . GLU A 1 120 ? 5.485 8.767 -14.460 1.00 90.06 120 GLU A C 1
ATOM 917 O O . GLU A 1 120 ? 4.951 8.630 -15.566 1.00 90.06 120 GLU A O 1
ATOM 922 N N . LYS A 1 121 ? 4.859 9.358 -13.436 1.00 87.88 121 LYS A N 1
ATOM 923 C CA . LYS A 1 121 ? 3.525 9.965 -13.510 1.00 87.88 121 LYS A CA 1
ATOM 924 C C . LYS A 1 121 ? 3.507 11.154 -14.468 1.00 87.88 121 LYS A C 1
ATOM 926 O O . LYS A 1 121 ? 2.562 11.287 -15.240 1.00 87.88 121 LYS A O 1
ATOM 931 N N . SER A 1 122 ? 4.565 11.970 -14.484 1.00 87.81 122 SER A N 1
ATOM 932 C CA . SER A 1 122 ? 4.667 13.141 -15.374 1.00 87.81 122 SER A CA 1
ATOM 933 C C . SER A 1 122 ? 4.597 12.803 -16.872 1.00 87.81 122 SER A C 1
ATOM 935 O O . SER A 1 122 ? 4.204 13.645 -17.674 1.00 87.81 122 SER A O 1
ATOM 937 N N . GLY A 1 123 ? 4.921 11.560 -17.257 1.00 85.00 123 GLY A N 1
ATOM 938 C CA . GLY A 1 123 ? 4.781 11.073 -18.635 1.00 85.00 123 GLY A CA 1
ATOM 939 C C . GLY A 1 123 ? 3.336 10.768 -19.058 1.00 85.00 123 GLY A C 1
ATOM 940 O O . GLY A 1 123 ? 3.072 10.506 -20.235 1.00 85.00 123 GLY A O 1
ATOM 941 N N . GLY A 1 124 ? 2.384 10.793 -18.119 1.00 87.69 124 GLY A N 1
ATOM 942 C CA . GLY A 1 124 ? 0.985 10.460 -18.364 1.00 87.69 124 GLY A CA 1
ATOM 943 C C . GLY A 1 124 ? 0.823 9.015 -18.835 1.00 87.69 124 GLY A C 1
ATOM 944 O O . GLY A 1 124 ? 1.248 8.075 -18.163 1.00 87.69 124 GLY A O 1
ATOM 945 N N . LEU A 1 125 ? 0.213 8.831 -20.010 1.00 87.69 125 LEU A N 1
ATOM 946 C CA . LEU A 1 125 ? -0.046 7.509 -20.598 1.00 87.69 125 LEU A CA 1
ATOM 947 C C . LEU A 1 125 ? 1.160 6.901 -21.329 1.00 87.69 125 LEU A C 1
ATOM 949 O O . LEU A 1 125 ? 1.076 5.773 -21.811 1.00 87.69 125 LEU A O 1
ATOM 953 N N . ARG A 1 126 ? 2.276 7.630 -21.446 1.00 90.12 126 ARG A N 1
ATOM 954 C CA . ARG A 1 126 ? 3.490 7.169 -22.131 1.00 90.12 126 ARG A CA 1
ATOM 955 C C . ARG A 1 126 ? 4.698 7.279 -21.210 1.00 90.12 126 ARG A C 1
ATOM 957 O O . ARG A 1 126 ? 4.743 8.106 -20.305 1.00 90.12 126 ARG A O 1
ATOM 964 N N . LEU A 1 127 ? 5.703 6.447 -21.458 1.00 91.88 127 LEU A N 1
ATOM 965 C CA . LEU A 1 127 ? 6.986 6.572 -20.774 1.00 91.88 127 LEU A CA 1
ATOM 966 C C . LEU A 1 127 ? 7.809 7.680 -21.427 1.00 91.88 127 LEU A C 1
ATOM 968 O O . LEU A 1 127 ? 7.946 7.725 -22.650 1.00 91.88 127 LEU A O 1
ATOM 972 N N . THR A 1 128 ? 8.399 8.552 -20.612 1.00 93.19 128 THR A N 1
ATOM 973 C CA . THR A 1 128 ? 9.432 9.470 -21.101 1.00 93.19 128 THR A CA 1
ATOM 974 C C . THR A 1 128 ? 10.683 8.670 -21.494 1.00 93.19 128 THR A C 1
ATOM 976 O O . THR A 1 128 ? 10.914 7.596 -20.929 1.00 93.19 128 THR A O 1
ATOM 979 N N . PRO A 1 129 ? 11.547 9.167 -22.402 1.00 93.31 129 PRO A N 1
ATOM 980 C CA . PRO A 1 129 ? 12.767 8.450 -22.789 1.00 93.31 129 PRO A CA 1
ATOM 981 C C . PRO A 1 129 ? 13.665 8.082 -21.599 1.00 93.31 129 PRO A C 1
ATOM 983 O O . PRO A 1 129 ? 14.216 6.984 -21.549 1.00 93.31 129 PRO A O 1
ATOM 986 N N . LYS A 1 130 ? 13.756 8.975 -20.600 1.00 92.38 130 LYS A N 1
ATOM 987 C CA . LYS A 1 130 ? 14.509 8.744 -19.360 1.00 92.38 130 LYS A CA 1
ATOM 988 C C . LYS A 1 130 ? 13.966 7.541 -18.587 1.00 92.38 130 LYS A C 1
ATOM 990 O O . LYS A 1 130 ? 14.740 6.671 -18.208 1.00 92.38 130 LYS A O 1
ATOM 995 N N . ILE A 1 131 ? 12.652 7.484 -18.375 1.00 95.12 131 ILE A N 1
ATOM 996 C CA . ILE A 1 131 ? 12.010 6.388 -17.641 1.00 95.12 131 ILE A CA 1
ATOM 997 C C . ILE A 1 131 ? 12.038 5.091 -18.449 1.00 95.12 131 ILE A C 1
ATOM 999 O O . ILE A 1 131 ? 12.302 4.031 -17.888 1.00 95.12 131 ILE A O 1
ATOM 1003 N N . LYS A 1 132 ? 11.842 5.165 -19.770 1.00 94.44 132 LYS A N 1
ATOM 1004 C CA . LYS A 1 132 ? 11.949 3.995 -20.644 1.00 94.44 132 LYS A CA 1
ATOM 1005 C C . LYS A 1 132 ? 13.328 3.341 -20.524 1.00 94.44 132 LYS A C 1
ATOM 1007 O O . LYS A 1 132 ? 13.397 2.135 -20.342 1.00 94.44 132 LYS A O 1
ATOM 1012 N N . LYS A 1 133 ? 14.408 4.132 -20.527 1.00 94.94 133 LYS A N 1
ATOM 1013 C CA . LYS A 1 133 ? 15.776 3.619 -20.354 1.00 94.94 133 LYS A CA 1
ATOM 1014 C C . LYS A 1 133 ? 15.972 2.890 -19.020 1.00 94.94 133 LYS A C 1
ATOM 1016 O O . LYS A 1 133 ? 16.695 1.902 -18.984 1.00 94.94 133 LYS A O 1
ATOM 1021 N N . VAL A 1 134 ? 15.335 3.362 -17.944 1.00 95.69 134 VAL A N 1
ATOM 1022 C CA . VAL A 1 134 ? 15.365 2.665 -16.647 1.00 95.69 134 VAL A CA 1
ATOM 1023 C C . VAL A 1 134 ? 14.709 1.293 -16.784 1.00 95.69 134 VAL A C 1
ATOM 1025 O O . VAL A 1 134 ? 15.349 0.297 -16.474 1.00 95.69 134 VAL A O 1
ATOM 1028 N N . TYR A 1 135 ? 13.491 1.219 -17.328 1.00 96.06 135 TYR A N 1
ATOM 1029 C CA . TYR A 1 135 ? 12.807 -0.062 -17.543 1.00 96.06 135 TYR A CA 1
ATOM 1030 C C . TYR A 1 135 ? 13.551 -1.010 -18.486 1.00 96.06 135 TYR A C 1
ATOM 1032 O O . TYR A 1 135 ? 13.637 -2.198 -18.195 1.00 96.06 135 TYR A O 1
ATOM 1040 N N . ASP A 1 136 ? 14.125 -0.494 -19.574 1.00 95.12 136 ASP A N 1
ATOM 1041 C CA . ASP A 1 136 ? 14.894 -1.290 -20.538 1.00 95.12 136 ASP A CA 1
ATOM 1042 C C . ASP A 1 136 ? 16.158 -1.909 -19.910 1.00 95.12 136 ASP A C 1
ATOM 1044 O O . ASP A 1 136 ? 16.686 -2.886 -20.434 1.00 95.12 136 ASP A O 1
ATOM 1048 N N . SER A 1 137 ? 16.651 -1.355 -18.795 1.00 95.88 137 SER A N 1
ATOM 1049 C CA . SER A 1 137 ? 17.807 -1.892 -18.066 1.00 95.88 137 SER A CA 1
ATOM 1050 C C . SER A 1 137 ? 17.457 -2.994 -17.059 1.00 95.88 137 SER A C 1
ATOM 1052 O O . SER A 1 137 ? 18.357 -3.593 -16.470 1.00 95.88 137 SER A O 1
ATOM 1054 N N . LEU A 1 138 ? 16.168 -3.272 -16.835 1.00 97.25 138 LEU A N 1
ATOM 1055 C CA . LEU A 1 138 ? 15.736 -4.244 -15.835 1.00 97.25 138 LEU A CA 1
ATOM 1056 C C . LEU A 1 138 ? 15.717 -5.670 -16.390 1.00 97.25 138 LEU A C 1
ATOM 1058 O O . LEU A 1 138 ? 15.081 -5.955 -17.404 1.00 97.25 138 LEU A O 1
ATOM 1062 N N . THR A 1 139 ? 16.372 -6.580 -15.673 1.00 96.75 139 THR A N 1
ATOM 1063 C CA . THR A 1 139 ? 16.413 -8.014 -15.961 1.00 96.75 139 THR A CA 1
ATOM 1064 C C . THR A 1 139 ? 15.363 -8.765 -15.145 1.00 96.75 139 THR A C 1
ATOM 106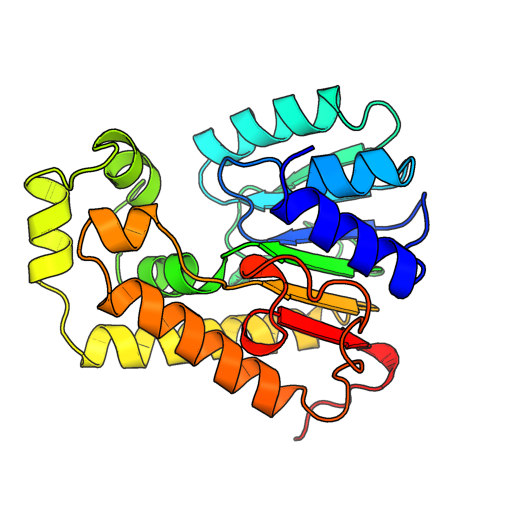6 O O . THR A 1 139 ? 14.791 -8.230 -14.193 1.00 96.75 139 THR A O 1
ATOM 1069 N N . ASP A 1 140 ? 15.116 -10.030 -15.490 1.00 96.00 140 ASP A N 1
ATOM 1070 C CA . ASP A 1 140 ? 14.207 -10.889 -14.720 1.00 96.00 140 ASP A CA 1
ATOM 1071 C C . ASP A 1 140 ? 14.715 -11.117 -13.287 1.00 96.00 140 ASP A C 1
ATOM 1073 O O . ASP A 1 140 ? 13.917 -11.161 -12.354 1.00 96.00 140 ASP A O 1
ATOM 1077 N N . GLU A 1 141 ? 16.036 -11.177 -13.097 1.00 97.69 141 GLU A N 1
ATOM 1078 C CA . GLU A 1 141 ? 16.665 -11.297 -11.778 1.00 97.69 141 GLU A CA 1
ATOM 1079 C C . GLU A 1 141 ? 16.316 -10.113 -10.868 1.00 97.69 141 GLU A C 1
ATOM 1081 O O . GLU A 1 141 ? 15.959 -10.321 -9.708 1.00 97.69 141 GLU A O 1
ATOM 1086 N N . HIS A 1 142 ? 16.314 -8.882 -11.397 1.00 98.06 142 HIS A N 1
ATOM 1087 C CA . HIS A 1 142 ? 15.874 -7.717 -10.628 1.00 98.06 142 HIS A CA 1
ATOM 1088 C C . HIS A 1 142 ? 14.429 -7.880 -10.138 1.00 98.06 142 HIS A C 1
ATOM 1090 O O . HIS A 1 142 ? 14.148 -7.644 -8.966 1.00 98.06 142 HIS A O 1
ATOM 1096 N N . TYR A 1 143 ? 13.515 -8.330 -11.006 1.00 98.25 143 TYR A N 1
ATOM 1097 C CA . TYR A 1 143 ? 12.119 -8.559 -10.623 1.00 98.25 143 TYR A CA 1
ATOM 1098 C C . TYR A 1 143 ? 11.968 -9.679 -9.590 1.00 98.25 143 TYR A C 1
ATOM 1100 O O . TYR A 1 143 ? 11.203 -9.519 -8.643 1.00 98.25 143 TYR A O 1
ATOM 1108 N N . VAL A 1 144 ? 12.692 -10.791 -9.738 1.00 98.19 144 VAL A N 1
ATOM 1109 C CA . VAL A 1 144 ? 12.670 -11.901 -8.770 1.00 98.19 144 VAL A CA 1
ATOM 1110 C C . VAL A 1 144 ? 13.143 -11.430 -7.396 1.00 98.19 144 VAL A C 1
ATOM 1112 O O . VAL A 1 144 ? 12.453 -11.668 -6.401 1.00 98.19 144 VAL A O 1
ATOM 1115 N N . ASN A 1 145 ? 14.265 -10.711 -7.343 1.00 97.94 145 ASN A N 1
ATOM 1116 C CA . ASN A 1 145 ? 14.802 -10.173 -6.097 1.00 97.94 145 ASN A CA 1
ATOM 1117 C C . ASN A 1 145 ? 13.829 -9.171 -5.468 1.00 97.94 145 ASN A C 1
ATOM 1119 O O . ASN A 1 145 ? 13.493 -9.308 -4.293 1.00 97.94 145 ASN A O 1
ATOM 1123 N N . GLY A 1 146 ? 13.284 -8.240 -6.257 1.00 98.25 146 GLY A N 1
ATOM 1124 C CA . GLY A 1 146 ? 12.353 -7.242 -5.737 1.00 98.25 146 GLY A CA 1
ATOM 1125 C C . GLY A 1 146 ? 11.029 -7.828 -5.241 1.00 98.25 146 GLY A C 1
ATOM 1126 O O . GLY A 1 146 ? 10.484 -7.372 -4.232 1.00 98.25 146 GLY A O 1
ATOM 1127 N N . VAL A 1 147 ? 10.529 -8.897 -5.874 1.00 98.75 147 VAL A N 1
ATOM 1128 C CA . VAL A 1 147 ? 9.394 -9.679 -5.352 1.00 98.75 147 VAL A CA 1
ATOM 1129 C C . VAL A 1 147 ? 9.744 -10.287 -3.993 1.00 98.75 147 VAL A C 1
ATOM 1131 O O . VAL A 1 147 ? 8.966 -10.143 -3.048 1.00 98.75 147 VAL A O 1
ATOM 1134 N N . GLY A 1 148 ? 10.909 -10.930 -3.871 1.00 98.25 148 GLY A N 1
ATOM 1135 C CA . GLY A 1 148 ? 11.371 -11.535 -2.619 1.00 98.25 148 GLY A CA 1
ATOM 1136 C C . GLY A 1 148 ? 11.511 -10.520 -1.481 1.00 98.25 148 GLY A C 1
ATOM 1137 O O . GLY A 1 148 ? 10.992 -10.742 -0.384 1.00 98.25 148 GLY A O 1
ATOM 1138 N N . GLU A 1 149 ? 12.141 -9.378 -1.752 1.00 97.88 149 GLU A N 1
ATOM 1139 C CA . GLU A 1 149 ? 12.307 -8.277 -0.796 1.00 97.88 149 GLU A CA 1
ATOM 1140 C C . GLU A 1 149 ? 10.967 -7.688 -0.357 1.00 97.88 149 GLU A C 1
ATOM 1142 O O . GLU A 1 149 ? 10.748 -7.468 0.836 1.00 97.88 149 GLU A O 1
ATOM 1147 N N . THR A 1 150 ? 10.046 -7.481 -1.300 1.00 98.31 150 THR A N 1
ATOM 1148 C CA . THR A 1 150 ? 8.715 -6.939 -1.005 1.00 98.31 150 THR A CA 1
ATOM 1149 C C . THR A 1 150 ? 7.915 -7.901 -0.129 1.00 98.31 150 THR A C 1
ATOM 1151 O O . THR A 1 150 ? 7.347 -7.485 0.881 1.00 98.31 150 THR A O 1
ATOM 1154 N N . VAL A 1 151 ? 7.907 -9.201 -0.450 1.00 98.44 151 VAL A N 1
ATOM 1155 C CA . VAL A 1 151 ? 7.242 -10.222 0.378 1.00 98.44 151 VAL A CA 1
ATOM 1156 C C . VAL A 1 151 ? 7.840 -10.255 1.782 1.00 98.44 151 VAL A C 1
ATOM 1158 O O . VAL A 1 151 ? 7.092 -10.262 2.761 1.00 98.44 151 VAL A O 1
ATOM 1161 N N . LYS A 1 152 ? 9.175 -10.240 1.896 1.00 97.56 152 LYS A N 1
ATOM 1162 C CA . LYS A 1 152 ? 9.865 -10.210 3.189 1.00 97.56 152 LYS A CA 1
ATOM 1163 C C . LYS A 1 152 ? 9.466 -8.977 3.999 1.00 97.56 152 LYS A C 1
ATOM 1165 O O . LYS A 1 152 ? 9.069 -9.121 5.150 1.00 97.56 152 LYS A O 1
ATOM 1170 N N . ALA A 1 153 ? 9.495 -7.793 3.389 1.00 97.12 153 ALA A N 1
ATOM 1171 C CA . ALA A 1 153 ? 9.120 -6.545 4.045 1.00 97.12 153 ALA A CA 1
ATOM 1172 C C . ALA A 1 153 ? 7.691 -6.597 4.605 1.00 97.12 153 ALA A C 1
ATOM 1174 O O . ALA A 1 153 ? 7.470 -6.217 5.753 1.00 97.12 153 ALA A O 1
ATOM 1175 N N . TRP A 1 154 ? 6.729 -7.108 3.831 1.00 98.00 154 TRP A N 1
ATOM 1176 C CA . TRP A 1 154 ? 5.343 -7.256 4.281 1.00 98.00 154 TRP A CA 1
ATOM 1177 C C . TRP A 1 154 ? 5.197 -8.248 5.436 1.00 98.00 154 TRP A C 1
ATOM 1179 O O . TRP A 1 154 ? 4.480 -7.961 6.393 1.00 98.00 154 TRP A O 1
ATOM 1189 N N . LYS A 1 155 ? 5.877 -9.399 5.380 1.00 96.75 155 LYS A N 1
ATOM 1190 C CA . LYS A 1 155 ? 5.858 -10.388 6.472 1.00 96.75 155 LYS A CA 1
ATOM 1191 C C . LYS A 1 155 ? 6.470 -9.826 7.755 1.00 96.75 155 LYS A C 1
ATOM 1193 O O . LYS A 1 155 ? 5.868 -9.938 8.823 1.00 96.75 155 LYS A O 1
ATOM 1198 N N . ASP A 1 156 ? 7.625 -9.178 7.648 1.00 95.56 156 ASP A N 1
ATOM 1199 C CA . ASP A 1 156 ? 8.306 -8.552 8.783 1.00 95.56 156 ASP A CA 1
ATOM 1200 C C . ASP A 1 156 ? 7.433 -7.445 9.395 1.00 95.56 156 ASP A C 1
ATOM 1202 O O . ASP A 1 156 ? 7.236 -7.400 10.609 1.00 95.56 156 ASP A O 1
ATOM 1206 N N . PHE A 1 157 ? 6.835 -6.592 8.559 1.00 96.12 157 PHE A N 1
ATOM 1207 C CA . PHE A 1 157 ? 5.938 -5.535 9.012 1.00 96.12 157 PHE A CA 1
ATOM 1208 C C . PHE A 1 157 ? 4.713 -6.100 9.739 1.00 96.12 157 PHE A C 1
ATOM 1210 O O . PHE A 1 157 ? 4.480 -5.760 10.898 1.00 96.12 157 PHE A O 1
ATOM 1217 N N . LEU A 1 158 ? 3.964 -7.007 9.106 1.00 95.88 158 LEU A N 1
ATOM 1218 C CA . LEU A 1 158 ? 2.730 -7.562 9.672 1.00 95.88 158 LEU A CA 1
ATOM 1219 C C . LEU A 1 158 ? 2.984 -8.376 10.948 1.00 95.88 158 LEU A C 1
ATOM 1221 O O . LEU A 1 158 ? 2.187 -8.302 11.882 1.00 95.88 158 LEU A O 1
ATOM 1225 N N . SER A 1 159 ? 4.114 -9.085 11.036 1.00 93.25 159 SER A N 1
ATOM 1226 C CA . SER A 1 159 ? 4.506 -9.810 12.253 1.00 93.25 159 SER A CA 1
ATOM 1227 C C . SER A 1 159 ? 4.883 -8.908 13.421 1.00 93.25 159 SER A C 1
ATOM 1229 O O . SER A 1 159 ? 4.618 -9.256 14.576 1.00 93.25 159 SER A O 1
ATOM 1231 N N . LYS A 1 160 ? 5.452 -7.738 13.129 1.00 92.06 160 LYS A N 1
ATOM 1232 C CA . LYS A 1 160 ? 5.787 -6.720 14.123 1.00 92.06 160 LYS A CA 1
ATOM 1233 C C . LYS A 1 160 ? 4.544 -5.988 14.616 1.00 92.06 160 LYS A C 1
ATOM 1235 O O . LYS A 1 160 ? 4.388 -5.817 15.820 1.00 92.06 160 LYS A O 1
ATOM 1240 N N . ILE A 1 161 ? 3.692 -5.534 13.698 1.00 92.75 161 ILE A N 1
ATOM 1241 C CA . ILE A 1 161 ? 2.589 -4.616 14.012 1.00 92.75 161 ILE A CA 1
ATOM 1242 C C . ILE A 1 161 ? 1.282 -5.321 14.390 1.00 92.75 161 ILE A C 1
ATOM 1244 O O . ILE A 1 161 ? 0.463 -4.710 15.065 1.00 92.75 161 ILE A O 1
ATOM 1248 N N . LYS A 1 162 ? 1.101 -6.588 13.987 1.00 93.75 162 LYS A N 1
ATOM 1249 C CA . LYS A 1 162 ? -0.021 -7.468 14.364 1.00 93.75 162 LYS A CA 1
ATOM 1250 C C . LYS A 1 162 ? -1.386 -6.753 14.340 1.00 93.75 162 LYS A C 1
ATOM 1252 O O . LYS A 1 162 ? -2.029 -6.642 15.386 1.00 93.75 162 LYS A O 1
ATOM 1257 N N . PRO A 1 163 ? -1.822 -6.240 13.173 1.00 96.75 163 PRO A N 1
ATOM 1258 C CA . PRO A 1 163 ? -3.114 -5.569 13.080 1.00 96.75 163 PRO A CA 1
ATOM 1259 C C . PRO A 1 163 ? -4.241 -6.582 13.310 1.00 96.75 163 PRO A C 1
ATOM 1261 O O . PRO A 1 163 ? -3.997 -7.783 13.244 1.00 96.75 163 PRO A O 1
ATOM 1264 N N . SER A 1 164 ? -5.476 -6.131 13.531 1.00 97.25 164 SER A N 1
ATOM 1265 C CA . SER A 1 164 ? -6.624 -7.057 13.586 1.00 97.25 164 SER A CA 1
ATOM 1266 C C . SER A 1 164 ? -6.943 -7.619 12.195 1.00 97.25 164 SER A C 1
ATOM 1268 O O . SER A 1 164 ? -7.181 -8.818 12.039 1.00 97.25 164 SER A O 1
ATOM 1270 N N . TYR A 1 165 ? -6.836 -6.779 11.161 1.00 97.75 165 TYR A N 1
ATOM 1271 C CA . TYR A 1 165 ? -6.987 -7.171 9.762 1.00 97.75 165 TYR A CA 1
ATOM 1272 C C . TYR A 1 165 ? -5.848 -6.664 8.878 1.00 97.75 165 TYR A C 1
ATOM 1274 O O . TYR A 1 165 ? -5.335 -5.556 9.052 1.00 97.75 165 TYR A O 1
ATOM 1282 N N . PHE A 1 166 ? -5.498 -7.466 7.874 1.00 97.75 166 PHE A N 1
ATOM 1283 C CA . PHE A 1 166 ? -4.667 -7.054 6.747 1.00 97.75 166 PHE A CA 1
ATOM 1284 C C . PHE A 1 166 ? -5.469 -7.188 5.456 1.00 97.75 166 PHE A C 1
ATOM 1286 O O . PHE A 1 166 ? -5.956 -8.272 5.130 1.00 97.75 166 PHE A O 1
ATOM 1293 N N . ILE A 1 167 ? -5.596 -6.081 4.727 1.00 97.50 167 ILE A N 1
ATOM 1294 C CA . ILE A 1 167 ? -6.356 -6.021 3.488 1.00 97.50 167 ILE A CA 1
ATOM 1295 C C . ILE A 1 167 ? -5.501 -5.380 2.400 1.00 97.50 167 ILE A C 1
ATOM 1297 O O . ILE A 1 167 ? -5.010 -4.265 2.555 1.00 97.50 167 ILE A O 1
ATOM 1301 N N . ALA A 1 168 ? -5.336 -6.056 1.271 1.00 97.56 168 ALA A N 1
ATOM 1302 C CA . ALA A 1 168 ? -4.625 -5.494 0.131 1.00 97.56 168 ALA A CA 1
ATOM 1303 C C . ALA A 1 168 ? -5.291 -5.874 -1.186 1.00 97.56 168 ALA A C 1
ATOM 1305 O O . ALA A 1 168 ? -5.867 -6.952 -1.302 1.00 97.56 168 ALA A O 1
ATOM 1306 N N . SER A 1 169 ? -5.174 -5.010 -2.192 1.00 95.44 169 SER A N 1
ATOM 1307 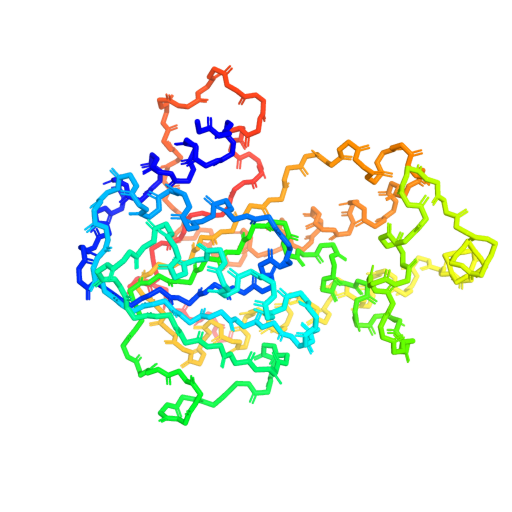C CA . SER A 1 169 ? -5.640 -5.308 -3.549 1.00 95.44 169 SER A CA 1
ATOM 1308 C C . SER A 1 169 ? -4.560 -5.077 -4.596 1.00 95.44 169 SER A C 1
ATOM 1310 O O . SER A 1 169 ? -3.733 -4.177 -4.463 1.00 95.44 169 SER A O 1
ATOM 1312 N N . GLN A 1 170 ? -4.586 -5.889 -5.650 1.00 95.88 170 GLN A N 1
ATOM 1313 C CA . GLN A 1 170 ? -3.712 -5.777 -6.814 1.00 95.88 170 GLN A CA 1
ATOM 1314 C C . GLN A 1 170 ? -4.452 -6.314 -8.047 1.00 95.88 170 GLN A C 1
ATOM 1316 O O . GLN A 1 170 ? -4.226 -7.443 -8.476 1.00 95.88 170 GLN A O 1
ATOM 1321 N N . TYR A 1 171 ? -5.372 -5.525 -8.606 1.00 92.38 171 TYR A N 1
ATOM 1322 C CA . TYR A 1 171 ? -6.117 -5.885 -9.821 1.00 92.38 171 TYR A CA 1
ATOM 1323 C C . TYR A 1 171 ? -5.360 -5.443 -11.097 1.00 92.38 171 TYR A C 1
ATOM 1325 O O . TYR A 1 171 ? -4.253 -4.908 -11.022 1.00 92.38 171 TYR A O 1
ATOM 1333 N N . PRO A 1 172 ? -5.858 -5.711 -12.317 1.00 92.06 172 PRO A N 1
ATOM 1334 C CA . PRO A 1 172 ? -5.250 -5.181 -13.542 1.00 92.06 172 PRO A CA 1
ATOM 1335 C C . PRO A 1 172 ? -5.259 -3.651 -13.632 1.00 92.06 172 PRO A C 1
ATOM 1337 O O . PRO A 1 172 ? -6.294 -3.004 -13.471 1.00 92.06 172 PRO A O 1
ATOM 1340 N N . SER A 1 173 ? -4.092 -3.074 -13.928 1.00 91.06 173 SER A N 1
ATOM 1341 C CA . SER A 1 173 ? -3.880 -1.643 -14.134 1.00 91.06 173 SER A CA 1
ATOM 1342 C C . SER A 1 173 ? -3.916 -1.297 -15.621 1.00 91.06 173 SER A C 1
ATOM 1344 O O . SER A 1 173 ? -3.035 -1.666 -16.407 1.00 91.06 173 SER A O 1
ATOM 1346 N N . THR A 1 174 ? -4.921 -0.513 -16.014 1.00 89.00 174 THR A N 1
ATOM 1347 C CA . THR A 1 174 ? -5.019 0.031 -17.375 1.00 89.00 174 THR A CA 1
ATOM 1348 C C . THR A 1 174 ? -3.809 0.906 -17.701 1.00 89.00 174 THR A C 1
ATOM 1350 O O . THR A 1 174 ? -3.281 0.834 -18.807 1.00 89.00 174 THR A O 1
ATOM 1353 N N . THR A 1 175 ? -3.313 1.688 -16.737 1.00 90.38 175 THR A N 1
ATOM 1354 C CA . THR A 1 175 ? -2.153 2.573 -16.924 1.00 90.38 175 THR A CA 1
ATOM 1355 C C . THR A 1 175 ? -0.878 1.788 -17.216 1.00 90.38 175 THR A C 1
ATOM 1357 O O . THR A 1 175 ? -0.174 2.111 -18.172 1.00 90.38 175 THR A O 1
ATOM 1360 N N . LEU A 1 176 ? -0.588 0.733 -16.446 1.00 92.88 176 LEU A N 1
ATOM 1361 C CA . LEU A 1 176 ? 0.588 -0.108 -16.701 1.00 92.88 176 LEU A CA 1
ATOM 1362 C C . LEU A 1 176 ? 0.468 -0.851 -18.031 1.00 92.88 176 LEU A C 1
ATOM 1364 O O . LEU A 1 176 ? 1.445 -0.940 -18.773 1.00 92.88 176 LEU A O 1
ATOM 1368 N N . THR A 1 177 ? -0.738 -1.314 -18.364 1.00 91.75 177 THR A N 1
ATOM 1369 C CA . THR A 1 177 ? -1.025 -1.964 -19.648 1.00 91.75 177 THR A CA 1
ATOM 1370 C C . THR A 1 177 ? -0.763 -1.016 -20.821 1.00 91.75 177 THR A C 1
ATOM 1372 O O . THR A 1 177 ? -0.026 -1.371 -21.737 1.00 91.75 177 THR A O 1
ATOM 1375 N N . MET A 1 178 ? -1.279 0.218 -20.774 1.00 91.62 178 MET A N 1
ATOM 1376 C CA . MET A 1 178 ? -1.053 1.229 -21.819 1.00 91.62 178 MET A CA 1
ATOM 1377 C C . MET A 1 178 ? 0.421 1.630 -21.954 1.00 91.62 178 MET A C 1
ATOM 1379 O O . MET A 1 178 ? 0.880 1.919 -23.057 1.00 91.62 178 MET A O 1
ATOM 1383 N N . LYS A 1 179 ? 1.179 1.613 -20.851 1.00 93.00 179 LYS A N 1
ATOM 1384 C CA . LYS A 1 179 ? 2.626 1.870 -20.846 1.00 93.00 179 LYS A CA 1
ATOM 1385 C C . LYS A 1 179 ? 3.470 0.665 -21.292 1.00 93.00 179 LYS A C 1
ATOM 1387 O O . LYS A 1 179 ? 4.687 0.801 -21.392 1.00 93.00 179 LYS A O 1
ATOM 1392 N N . GLY A 1 180 ? 2.864 -0.500 -21.541 1.00 93.38 180 GLY A N 1
ATOM 1393 C CA . GLY A 1 180 ? 3.582 -1.733 -21.887 1.00 93.38 180 GLY A CA 1
ATOM 1394 C C . GLY A 1 180 ? 4.386 -2.334 -20.726 1.00 93.38 180 GLY A C 1
ATOM 1395 O O . GLY A 1 180 ? 5.332 -3.084 -20.949 1.00 93.38 180 GLY A O 1
ATOM 1396 N N . LEU A 1 181 ? 4.033 -2.012 -19.478 1.00 95.06 181 LEU A N 1
ATOM 1397 C CA . LEU A 1 181 ? 4.755 -2.417 -18.267 1.00 95.06 181 LEU A CA 1
ATOM 1398 C C . LEU A 1 181 ? 4.224 -3.730 -17.671 1.00 95.06 181 LEU A C 1
ATOM 1400 O O . LEU A 1 181 ? 4.016 -3.851 -16.463 1.00 95.06 181 LEU A O 1
ATOM 1404 N N . THR A 1 182 ? 4.022 -4.744 -18.513 1.00 94.44 182 THR A N 1
ATOM 1405 C CA . THR A 1 182 ? 3.446 -6.034 -18.096 1.00 94.44 182 THR A CA 1
ATOM 1406 C C . THR A 1 182 ? 4.306 -6.750 -17.054 1.00 94.44 182 THR A C 1
ATOM 1408 O O . THR A 1 182 ? 3.763 -7.373 -16.149 1.00 94.44 182 THR A O 1
ATOM 1411 N N . ARG A 1 183 ? 5.640 -6.627 -17.124 1.00 95.44 183 ARG A N 1
ATOM 1412 C CA . ARG A 1 183 ? 6.551 -7.243 -16.139 1.00 95.44 183 ARG A CA 1
ATOM 1413 C C . ARG A 1 183 ? 6.339 -6.693 -14.727 1.00 95.44 183 ARG A C 1
ATOM 1415 O O . ARG A 1 183 ? 6.181 -7.478 -13.800 1.00 95.44 183 ARG A O 1
ATOM 1422 N N . ARG A 1 184 ? 6.239 -5.365 -14.587 1.00 96.38 184 ARG A N 1
ATOM 1423 C CA . ARG A 1 184 ? 5.908 -4.693 -13.315 1.00 96.38 184 ARG A CA 1
ATOM 1424 C C . ARG A 1 184 ? 4.542 -5.119 -12.788 1.00 96.38 184 ARG A C 1
ATOM 1426 O O . ARG A 1 184 ? 4.399 -5.426 -11.612 1.00 96.38 184 ARG A O 1
ATOM 1433 N N . GLN A 1 185 ? 3.537 -5.170 -13.657 1.00 96.31 185 GLN A N 1
ATOM 1434 C CA . GLN A 1 185 ? 2.212 -5.621 -13.238 1.00 96.31 185 GLN A CA 1
ATOM 1435 C C . GLN A 1 185 ? 2.250 -7.069 -12.719 1.00 96.31 185 GLN A C 1
ATOM 1437 O O . GLN A 1 185 ? 1.715 -7.371 -11.653 1.00 96.31 185 GLN A O 1
ATOM 1442 N N . ASN A 1 186 ? 2.942 -7.957 -13.435 1.00 97.38 186 ASN A N 1
ATOM 1443 C CA . ASN A 1 1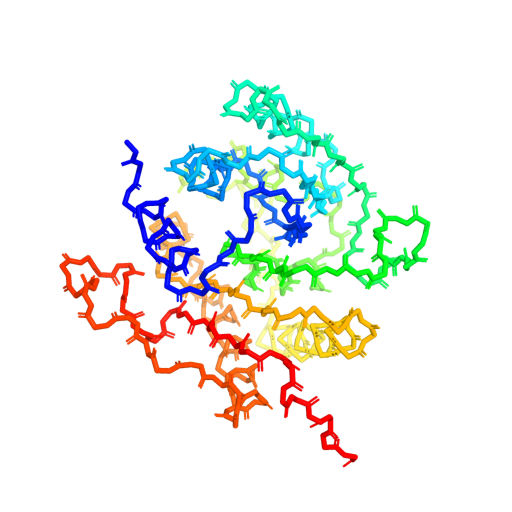86 ? 3.064 -9.361 -13.056 1.00 97.38 186 ASN A CA 1
ATOM 1444 C C . ASN A 1 186 ? 3.853 -9.560 -11.754 1.00 97.38 186 ASN A C 1
ATOM 1446 O O . ASN A 1 186 ? 3.530 -10.474 -10.996 1.00 97.38 186 ASN A O 1
ATOM 1450 N N . SER A 1 187 ? 4.845 -8.714 -11.454 1.00 98.44 187 SER A N 1
ATOM 1451 C CA . SER A 1 187 ? 5.558 -8.793 -10.176 1.00 98.44 187 SER A CA 1
ATOM 1452 C C . SER A 1 187 ? 4.661 -8.442 -8.989 1.00 98.44 187 SER A C 1
ATOM 1454 O O . SER A 1 187 ? 4.746 -9.105 -7.959 1.00 98.44 187 SER A O 1
ATOM 1456 N N . GLY A 1 188 ? 3.734 -7.489 -9.143 1.00 98.12 188 GLY A N 1
ATOM 1457 C CA . GLY A 1 188 ? 2.717 -7.218 -8.122 1.00 98.12 188 GLY A CA 1
ATOM 1458 C C . GLY A 1 188 ? 1.833 -8.441 -7.837 1.00 98.12 188 GLY A C 1
ATOM 1459 O O . GLY A 1 188 ? 1.586 -8.783 -6.680 1.00 98.12 188 GLY A O 1
ATOM 1460 N N . TYR A 1 189 ? 1.415 -9.167 -8.882 1.00 98.00 189 TYR A N 1
ATOM 1461 C CA . TYR A 1 189 ? 0.657 -10.415 -8.715 1.00 98.00 189 TYR A CA 1
ATOM 1462 C C . TYR A 1 189 ? 1.474 -11.519 -8.042 1.00 98.00 189 TYR A C 1
ATOM 1464 O O . TYR A 1 189 ? 0.937 -12.263 -7.221 1.00 98.00 189 TYR A O 1
ATOM 1472 N N . ALA A 1 190 ? 2.765 -11.624 -8.362 1.00 98.44 190 ALA A N 1
ATOM 1473 C CA . ALA A 1 190 ? 3.655 -12.594 -7.735 1.00 98.44 190 ALA A CA 1
ATOM 1474 C C . ALA A 1 190 ? 3.756 -12.364 -6.217 1.00 98.44 190 ALA A C 1
ATOM 1476 O O . ALA A 1 190 ? 3.577 -13.309 -5.447 1.00 98.44 190 ALA A O 1
ATOM 1477 N N . VAL A 1 191 ? 3.946 -11.110 -5.784 1.00 98.62 191 VAL A N 1
ATOM 1478 C CA . VAL A 1 191 ? 3.934 -10.737 -4.359 1.00 98.62 191 VAL A CA 1
ATOM 1479 C C . VAL A 1 191 ? 2.608 -11.126 -3.708 1.00 98.62 191 VAL A C 1
ATOM 1481 O O . VAL A 1 191 ? 2.606 -11.820 -2.691 1.00 98.62 191 VAL A O 1
ATOM 1484 N N . MET A 1 192 ? 1.478 -10.738 -4.307 1.00 97.50 192 MET A N 1
ATOM 1485 C CA . MET A 1 192 ? 0.152 -11.047 -3.767 1.00 97.50 192 MET A CA 1
ATOM 1486 C C . MET A 1 192 ? -0.058 -12.557 -3.586 1.00 97.50 192 MET A C 1
ATOM 1488 O O . MET A 1 192 ? -0.516 -12.986 -2.530 1.00 97.50 192 MET A O 1
ATOM 1492 N N . ASN A 1 193 ? 0.315 -13.379 -4.571 1.00 97.38 193 ASN A N 1
ATOM 1493 C CA . ASN A 1 193 ? 0.168 -14.837 -4.497 1.00 97.38 193 ASN A CA 1
ATOM 1494 C C . ASN A 1 193 ? 1.028 -15.462 -3.387 1.00 97.38 193 ASN A C 1
ATOM 1496 O O . ASN A 1 193 ? 0.577 -16.371 -2.682 1.00 97.38 193 ASN A O 1
ATOM 1500 N N . LEU A 1 194 ? 2.252 -14.965 -3.195 1.00 97.94 194 LEU A N 1
ATOM 1501 C CA . LEU A 1 194 ? 3.146 -15.420 -2.127 1.00 97.94 194 LEU A CA 1
ATOM 1502 C C . LEU A 1 194 ? 2.630 -15.015 -0.738 1.00 97.94 194 LEU A C 1
ATOM 1504 O O . LEU A 1 194 ? 2.667 -15.824 0.196 1.00 97.94 194 LEU A O 1
ATOM 1508 N N . LEU A 1 195 ? 2.084 -13.803 -0.597 1.00 97.06 195 LEU A N 1
ATOM 1509 C CA . LEU A 1 195 ? 1.448 -13.359 0.645 1.00 97.06 195 LEU A CA 1
ATOM 1510 C C . LEU A 1 195 ? 0.167 -14.156 0.930 1.00 97.06 195 LEU A C 1
ATOM 1512 O O . LEU A 1 195 ? 0.023 -14.671 2.035 1.00 97.06 195 LEU A O 1
ATOM 1516 N N . LYS A 1 196 ? -0.710 -14.369 -0.060 1.00 95.06 196 LYS A N 1
ATOM 1517 C CA . LYS A 1 196 ? -1.887 -15.252 0.074 1.00 95.06 196 LYS A CA 1
ATOM 1518 C C . LYS A 1 196 ? -1.504 -16.639 0.570 1.00 95.06 196 LYS A C 1
ATOM 1520 O O . LYS A 1 196 ? -2.113 -17.150 1.502 1.00 95.06 196 LYS A O 1
ATOM 1525 N N . SER A 1 197 ? -0.459 -17.221 -0.013 1.00 95.00 197 SER A N 1
ATOM 1526 C CA . SER A 1 197 ? 0.049 -18.533 0.399 1.00 95.00 197 SER A CA 1
ATOM 1527 C C . SER A 1 197 ? 0.546 -18.530 1.848 1.00 95.00 197 SER A C 1
ATOM 1529 O O . SER A 1 197 ? 0.306 -19.488 2.581 1.00 95.00 197 SER A O 1
ATOM 1531 N N . SER A 1 198 ? 1.189 -17.439 2.277 1.00 93.62 198 SER A N 1
ATOM 1532 C CA . SER A 1 198 ? 1.695 -17.260 3.646 1.00 93.62 198 SER A CA 1
ATOM 1533 C C . SER A 1 198 ? 0.577 -17.076 4.681 1.00 93.62 198 SER A C 1
ATOM 1535 O O . SER A 1 198 ? 0.716 -17.526 5.816 1.00 93.62 198 SER A O 1
ATOM 1537 N N . TYR A 1 199 ? -0.536 -16.450 4.294 1.00 92.94 199 TYR A N 1
ATOM 1538 C CA . TYR A 1 199 ? -1.668 -16.141 5.177 1.00 92.94 199 TYR A CA 1
ATOM 1539 C C . TYR A 1 199 ? -2.884 -17.047 4.955 1.00 92.94 199 TYR A C 1
ATOM 1541 O O . TYR A 1 199 ? -3.948 -16.781 5.501 1.00 92.94 199 TYR A O 1
ATOM 1549 N N . LYS A 1 200 ? -2.745 -18.140 4.196 1.00 92.12 200 LYS A N 1
ATOM 1550 C CA . LYS A 1 200 ? -3.858 -19.002 3.751 1.00 92.12 200 LYS A CA 1
ATOM 1551 C C . LYS A 1 200 ? -4.812 -19.465 4.861 1.00 92.12 200 LYS A C 1
ATOM 1553 O O . LYS A 1 200 ? -5.997 -19.619 4.606 1.00 92.12 200 LYS A O 1
ATOM 1558 N N . ASN A 1 201 ? -4.306 -19.665 6.080 1.00 91.56 201 ASN A N 1
ATOM 1559 C CA . ASN A 1 201 ? -5.092 -20.154 7.220 1.00 91.56 201 ASN A CA 1
ATOM 1560 C C . ASN A 1 201 ? -5.926 -19.057 7.900 1.00 91.56 201 ASN A C 1
ATOM 1562 O O . ASN A 1 201 ? -6.737 -19.358 8.769 1.00 91.56 201 ASN A O 1
ATOM 1566 N N . VAL A 1 202 ? -5.692 -17.796 7.539 1.00 92.88 202 VAL A N 1
ATOM 1567 C CA . VAL A 1 202 ? -6.367 -16.624 8.103 1.00 92.88 202 VAL A CA 1
ATOM 1568 C C . VAL A 1 202 ? -7.040 -15.761 7.038 1.00 92.88 202 VAL A C 1
ATOM 1570 O O . VAL A 1 202 ? -7.584 -14.706 7.360 1.00 92.88 202 VAL A O 1
ATOM 1573 N N . LEU A 1 203 ? -7.014 -16.195 5.773 1.00 92.94 203 LEU A N 1
ATOM 1574 C CA . LEU A 1 203 ? -7.787 -15.559 4.714 1.00 92.94 203 LEU A CA 1
ATOM 1575 C C . LEU A 1 203 ? -9.276 -15.742 5.003 1.00 92.94 203 LEU A C 1
ATOM 1577 O O . LEU A 1 203 ? -9.740 -16.852 5.268 1.00 92.94 203 LEU A O 1
ATOM 1581 N N . LEU A 1 204 ? -10.019 -14.646 4.941 1.00 89.44 204 LEU A N 1
ATOM 1582 C CA . LEU A 1 204 ? -11.467 -14.687 4.995 1.00 89.44 204 LEU A CA 1
ATOM 1583 C C . LEU A 1 204 ? -12.022 -15.154 3.652 1.00 89.44 204 LEU A C 1
ATOM 1585 O O . LEU A 1 204 ? -11.480 -14.834 2.592 1.00 89.44 204 LEU A O 1
ATOM 1589 N N . ASN A 1 205 ? -13.125 -15.903 3.712 1.00 70.12 205 ASN A N 1
ATOM 1590 C CA . ASN A 1 205 ? -13.898 -16.213 2.519 1.00 70.12 205 ASN A CA 1
ATOM 1591 C C . ASN A 1 205 ? -14.380 -14.902 1.900 1.00 70.12 205 ASN A C 1
ATOM 1593 O O . ASN A 1 205 ? -14.937 -14.043 2.580 1.00 70.12 205 ASN A O 1
ATOM 1597 N N . GLU A 1 206 ? -14.123 -14.766 0.609 1.00 63.34 206 GLU A N 1
ATOM 1598 C CA . GLU A 1 206 ? -14.338 -13.536 -0.140 1.00 63.34 206 GLU A CA 1
ATOM 1599 C C . GLU A 1 206 ? -15.815 -13.114 -0.119 1.00 63.34 206 GLU A C 1
ATOM 1601 O O . GLU A 1 206 ? -16.692 -13.983 -0.232 1.00 63.34 206 GLU A O 1
ATOM 1606 N N . PRO A 1 207 ? -16.123 -11.808 -0.014 1.00 50.62 207 PRO A N 1
ATOM 1607 C CA . PRO A 1 207 ? -17.493 -11.324 -0.095 1.00 50.62 207 PRO A CA 1
ATOM 1608 C C . PRO A 1 207 ? -18.144 -11.761 -1.411 1.00 50.62 207 PRO A C 1
ATOM 1610 O O . PRO A 1 207 ? -17.835 -11.247 -2.487 1.00 50.62 207 PRO A O 1
ATOM 1613 N N . GLN A 1 208 ? -19.088 -12.702 -1.338 1.00 49.75 208 GLN A N 1
ATOM 1614 C CA . GLN A 1 208 ? -19.774 -13.234 -2.524 1.00 49.75 208 GLN A CA 1
ATOM 1615 C C . GLN A 1 208 ? -20.594 -12.164 -3.271 1.00 49.75 208 GLN A C 1
ATOM 1617 O O . GLN A 1 208 ? -20.933 -12.339 -4.440 1.00 49.75 208 GLN A O 1
ATOM 1622 N N . ASN A 1 209 ? -20.873 -11.029 -2.623 1.00 50.81 209 ASN A N 1
ATOM 1623 C CA . ASN A 1 209 ? -21.759 -9.980 -3.126 1.00 50.81 209 ASN A CA 1
ATOM 1624 C C . ASN A 1 209 ? -21.107 -8.959 -4.072 1.00 50.81 209 ASN A C 1
ATOM 1626 O O . ASN A 1 209 ? -21.767 -7.999 -4.463 1.00 50.81 209 ASN A O 1
ATOM 1630 N N . MET A 1 210 ? -19.847 -9.144 -4.482 1.00 55.25 210 MET A N 1
ATOM 1631 C CA . MET A 1 210 ? -19.148 -8.155 -5.321 1.00 55.25 210 MET A CA 1
ATOM 1632 C C . MET A 1 210 ? -18.877 -8.598 -6.765 1.00 55.25 210 MET A C 1
ATOM 1634 O O . MET A 1 210 ? -18.261 -7.860 -7.532 1.00 55.25 210 MET A O 1
ATOM 1638 N N . ALA A 1 211 ? -19.430 -9.740 -7.187 1.00 54.19 211 ALA A N 1
ATOM 1639 C CA . ALA A 1 211 ? -19.211 -10.368 -8.499 1.00 54.19 211 ALA A CA 1
ATOM 1640 C C . ALA A 1 211 ? -19.615 -9.534 -9.741 1.00 54.19 211 ALA A C 1
ATOM 1642 O O . ALA A 1 211 ? -19.408 -9.973 -10.870 1.00 54.19 211 ALA A O 1
ATOM 1643 N N . LEU A 1 212 ? -20.177 -8.333 -9.568 1.00 60.22 212 LEU A N 1
ATOM 1644 C CA . LEU A 1 212 ? -20.598 -7.458 -10.669 1.00 60.22 212 LEU A CA 1
ATOM 1645 C C . LEU A 1 212 ? -19.452 -6.632 -11.278 1.00 60.22 212 LEU A C 1
ATOM 1647 O O . LEU A 1 212 ? -19.624 -6.060 -12.355 1.00 60.22 212 LEU A O 1
ATOM 1651 N N . PHE A 1 213 ? -18.280 -6.572 -10.635 1.00 72.38 213 PHE A N 1
ATOM 1652 C CA . PHE A 1 213 ? -17.146 -5.778 -11.114 1.00 72.38 213 PHE A CA 1
ATOM 1653 C C . PHE A 1 213 ? -15.888 -6.635 -11.312 1.00 72.38 213 PHE A C 1
ATOM 1655 O O . PHE A 1 213 ? -15.458 -7.293 -10.370 1.00 72.38 213 PHE A O 1
ATOM 1662 N N . PRO A 1 214 ? -15.193 -6.562 -12.467 1.00 80.00 214 PRO A N 1
ATOM 1663 C CA . PRO A 1 214 ? -13.948 -7.313 -12.683 1.00 80.00 214 PRO A CA 1
ATOM 1664 C C . PRO A 1 214 ? -12.853 -7.029 -11.642 1.00 80.00 214 PRO A C 1
ATOM 1666 O O . PRO A 1 214 ? -12.051 -7.904 -11.324 1.00 80.00 214 PRO A O 1
ATOM 1669 N N . LYS A 1 215 ? -12.826 -5.807 -11.087 1.00 83.81 215 LYS A N 1
ATOM 1670 C CA . LYS A 1 215 ? -11.899 -5.414 -10.011 1.00 83.81 215 LYS A CA 1
ATOM 1671 C C . LYS A 1 215 ? -12.199 -6.098 -8.671 1.00 83.81 215 LYS A C 1
ATOM 1673 O O . LYS A 1 215 ? -11.330 -6.090 -7.811 1.00 83.81 215 LYS A O 1
ATOM 1678 N N . ALA A 1 216 ? -13.393 -6.657 -8.488 1.00 83.94 216 ALA A N 1
ATOM 1679 C CA . ALA A 1 216 ? -13.801 -7.364 -7.277 1.00 83.94 216 ALA A CA 1
ATOM 1680 C C . ALA A 1 216 ? -13.502 -8.868 -7.330 1.00 83.94 216 ALA A C 1
ATOM 1682 O O . ALA A 1 216 ? -13.872 -9.589 -6.413 1.00 83.94 216 ALA A O 1
ATOM 1683 N N . ASP A 1 217 ? -12.878 -9.356 -8.409 1.00 86.50 217 ASP A N 1
ATOM 1684 C CA . ASP A 1 217 ? -12.512 -10.765 -8.507 1.00 86.50 217 ASP A CA 1
ATOM 1685 C C . ASP A 1 217 ? -11.569 -11.144 -7.350 1.00 86.50 217 ASP A C 1
ATOM 1687 O O . ASP A 1 217 ? -10.513 -10.512 -7.199 1.00 86.50 217 ASP A O 1
ATOM 1691 N N . PRO A 1 218 ? -11.915 -12.191 -6.581 1.00 86.31 218 PRO A N 1
ATOM 1692 C CA . PRO A 1 218 ? -11.141 -12.681 -5.451 1.00 86.31 218 PRO A CA 1
ATOM 1693 C C . PRO A 1 218 ? -9.646 -12.833 -5.658 1.00 86.31 218 PRO A C 1
ATOM 1695 O O . PRO A 1 218 ? -8.810 -12.602 -4.781 1.00 86.31 218 PRO A O 1
ATOM 1698 N N . ARG A 1 219 ? -9.244 -13.186 -6.874 1.00 90.06 219 ARG A N 1
ATOM 1699 C CA . ARG A 1 219 ? -7.832 -13.374 -7.196 1.00 90.06 219 ARG A CA 1
ATOM 1700 C C . ARG A 1 219 ? -7.016 -12.117 -6.917 1.00 90.06 219 ARG A C 1
ATOM 1702 O O . ARG A 1 219 ? -5.859 -12.273 -6.546 1.00 90.06 219 ARG A O 1
ATOM 1709 N N . TRP A 1 220 ? -7.622 -10.931 -6.969 1.00 92.62 220 TRP A N 1
ATOM 1710 C CA . TRP A 1 220 ? -6.971 -9.634 -6.782 1.00 92.62 220 TRP A CA 1
ATOM 1711 C C . TRP A 1 220 ? -6.968 -9.093 -5.351 1.00 92.62 220 TRP A C 1
ATOM 1713 O O . TRP A 1 220 ? -6.478 -7.982 -5.158 1.00 92.62 220 TRP A O 1
ATOM 1723 N N . TRP A 1 221 ? -7.492 -9.832 -4.369 1.00 93.62 221 TRP A N 1
ATOM 1724 C CA . TRP A 1 221 ? -7.669 -9.333 -3.002 1.00 93.62 221 TRP A CA 1
ATOM 1725 C C . TRP A 1 221 ? -7.055 -10.246 -1.953 1.00 93.62 221 TRP A C 1
ATOM 1727 O O . TRP A 1 221 ? -7.183 -11.461 -2.014 1.00 93.62 221 TRP A O 1
ATOM 1737 N N . ILE A 1 222 ? -6.393 -9.659 -0.965 1.00 95.38 222 ILE A N 1
ATOM 1738 C CA . ILE A 1 222 ? -6.068 -10.296 0.307 1.00 95.38 222 ILE A CA 1
ATOM 1739 C C . ILE A 1 222 ? -7.000 -9.673 1.332 1.00 95.38 222 ILE A C 1
ATOM 1741 O O . ILE A 1 222 ? -6.979 -8.459 1.498 1.00 95.38 222 ILE A O 1
ATOM 1745 N N . VAL A 1 223 ? -7.781 -10.497 2.024 1.00 95.44 223 VAL A N 1
ATOM 1746 C CA . VAL A 1 223 ? -8.543 -10.098 3.210 1.00 95.44 223 VAL A CA 1
ATOM 1747 C C . VAL A 1 223 ? -8.217 -11.119 4.293 1.00 95.44 223 VAL A C 1
ATOM 1749 O O . VAL A 1 223 ? -8.635 -12.270 4.199 1.00 95.44 223 VAL A O 1
ATOM 1752 N N . ALA A 1 224 ? -7.411 -10.737 5.279 1.00 95.44 224 ALA A N 1
ATOM 1753 C CA . ALA A 1 224 ? -6.914 -11.642 6.312 1.00 95.44 224 ALA A CA 1
ATOM 1754 C C . ALA A 1 224 ? -7.328 -11.174 7.712 1.00 95.44 224 ALA A C 1
ATOM 1756 O O . ALA A 1 224 ? -7.086 -10.020 8.072 1.00 95.44 224 ALA A O 1
ATOM 1757 N N . ASN A 1 225 ? -7.908 -12.080 8.508 1.00 95.44 225 ASN A N 1
ATOM 1758 C CA . ASN A 1 225 ? -8.175 -11.870 9.932 1.00 95.44 225 ASN A CA 1
ATOM 1759 C C . ASN A 1 225 ? -6.965 -12.324 10.754 1.00 95.44 225 ASN A C 1
ATOM 1761 O O . ASN A 1 225 ? -6.758 -13.507 11.025 1.00 95.44 225 ASN A O 1
ATOM 1765 N N . MET A 1 226 ? -6.161 -11.358 11.166 1.00 94.12 226 MET A N 1
ATOM 1766 C CA . MET A 1 226 ? -4.844 -11.595 11.739 1.00 94.12 226 MET A CA 1
ATOM 1767 C C . MET A 1 226 ? -4.890 -11.994 13.223 1.00 94.12 226 MET A C 1
ATOM 1769 O O . MET A 1 226 ? -3.859 -12.398 13.758 1.00 94.12 226 MET A O 1
ATOM 1773 N N . HIS A 1 227 ? -6.060 -11.984 13.881 1.00 86.81 227 HIS A N 1
ATOM 1774 C CA . HIS A 1 227 ? -6.204 -12.458 15.268 1.00 86.81 227 HIS A CA 1
ATOM 1775 C C . HIS A 1 227 ? -5.788 -13.920 15.460 1.00 86.81 227 HIS A C 1
ATOM 1777 O O . HIS A 1 227 ? -5.337 -14.298 16.539 1.00 86.81 227 HIS A O 1
ATOM 1783 N N . TYR A 1 228 ? -5.935 -14.735 14.416 1.00 77.62 228 TYR A N 1
ATOM 1784 C CA . TYR A 1 228 ? -5.626 -16.165 14.444 1.00 77.62 228 TYR A CA 1
ATOM 1785 C C . TYR A 1 228 ? -4.288 -16.496 13.782 1.00 77.62 228 TYR A C 1
ATOM 1787 O O . TYR A 1 228 ? -3.944 -17.669 13.627 1.00 77.62 228 TYR A O 1
ATOM 1795 N N . TRP A 1 229 ? -3.534 -15.479 13.354 1.00 81.38 229 TRP A N 1
ATOM 1796 C CA . TRP A 1 229 ? -2.278 -15.704 12.666 1.00 81.38 229 TRP A CA 1
ATOM 1797 C C . TRP A 1 229 ? -1.151 -15.927 13.671 1.00 81.38 229 TRP A C 1
ATOM 1799 O O . TRP A 1 229 ? -0.729 -15.018 14.386 1.00 81.38 229 TRP A O 1
ATOM 1809 N N . LEU A 1 230 ? -0.641 -17.153 13.684 1.00 67.88 230 LEU A N 1
ATOM 1810 C CA . LEU A 1 230 ? 0.629 -17.492 14.304 1.00 67.88 230 LEU A CA 1
ATOM 1811 C C . LEU A 1 230 ? 1.675 -17.552 13.182 1.00 67.88 230 LEU A C 1
ATOM 1813 O O . LEU A 1 230 ? 1.454 -18.284 12.210 1.00 67.88 230 LEU A O 1
ATOM 1817 N N . PRO A 1 231 ? 2.781 -16.788 13.261 1.00 62.94 231 PRO A N 1
ATOM 1818 C CA . PRO A 1 231 ? 3.896 -16.980 12.345 1.00 62.94 231 PRO A CA 1
ATOM 1819 C C . PRO A 1 231 ? 4.315 -18.452 12.404 1.00 62.94 231 PRO A C 1
ATOM 1821 O O . PRO A 1 231 ? 4.473 -18.995 13.493 1.00 62.94 231 PRO A O 1
ATOM 1824 N N . ALA A 1 232 ? 4.443 -19.107 11.251 1.00 58.88 232 ALA A N 1
ATOM 1825 C CA . ALA A 1 232 ? 5.151 -20.379 11.214 1.00 58.88 232 ALA A CA 1
ATOM 1826 C C . ALA A 1 232 ? 6.630 -20.079 11.492 1.00 58.88 232 ALA A C 1
ATOM 1828 O O . ALA A 1 232 ? 7.195 -19.231 10.792 1.00 58.88 232 ALA A O 1
ATOM 1829 N N . ASP A 1 233 ? 7.179 -20.716 12.529 1.00 47.62 233 ASP A N 1
ATOM 1830 C CA . ASP A 1 233 ? 8.606 -20.683 12.876 1.00 47.62 233 ASP A CA 1
ATOM 1831 C C . ASP A 1 233 ? 9.489 -21.142 11.701 1.00 47.62 233 ASP A C 1
ATOM 1833 O O . ASP A 1 233 ? 9.095 -22.100 10.987 1.00 47.62 233 ASP A O 1
#

Radius of gyration: 17.0 Å; chains: 1; bounding box: 40×38×42 Å